Protein AF-A0A6I1EA93-F1 (afdb_monomer_lite)

pLDDT: mean 85.22, std 11.66, range [32.28, 96.56]

Secondary structure (DSSP, 8-state):
-HHHHHSTT--HHHHHHHHHHHHHHHHHHHHHHH-SS--SSTTTT-HHHHHHHHHHHHHHHHHHHHHHHHHHTT----SHHHHHHHHHHHHH-STT-HHHHHHHHHHTT-HHHHHHHHHHHHHHHHHHHHHHHHHHHHHHTTSS-TTSTT--HHHH-TTS--S-HHHHHHHHHHHHHHHHHHHHHHHHHHHHHHHHHHHHH-BTTB--HHHHHHHHHHHHHHHHHHHHHHHHHHHHHHHHHHHHTTS--

Sequence (249 aa):
MLPAFLLFGVSQSSIEFTRILATIVSIFVMYEYGFSSPSLIEFRFAAPYNRIRFLLLSVLVLAPTFLVGYTLAGANMVGFLPTIADKGIALLDFTYSPFMVVAETLSGENESLQAAFAQAIAFNTIIMFACITSFCVAIYLNLWRFGGSGFNMWQNMPTYKSYETKTLQERLMNSAFASLLIACLIPLLGPTVAEVIFVNFAESGQLAPIISIWCIAFWSFFQGVFFMRAAALAKIAINHSDKSDLVTA

Radius of g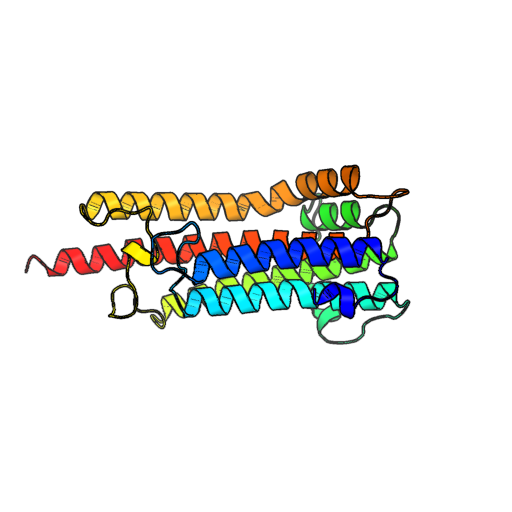yration: 20.41 Å; chains: 1; bounding box: 57×30×56 Å

Foldseek 3Di:
DVLVVLAPPFDPVNVVVVVVVVVVVVVVVCVLLVDQAADDAACSLVVVLVVLLVVLLVCLLVLLSVLQRCLNVVHHDDDDLLVQLVVLLVVQDDPPRLQLLLLPLQAFPPPSSSSSSSSSLSSSLVSLVVSLVVLLVCVVVPVPPDPDPRDDCCRRPVVADPPDLVVRLVVLLVLLVVLLVVLVCLSVCSNVVSNVCQVPAPDPRHHRSSVSSVSSSVSSSSSSSSSSSSSVSNSNSVVSVVVVVVVPD

Structure (mmCIF, N/CA/C/O backbone):
data_AF-A0A6I1EA93-F1
#
_entry.id   AF-A0A6I1EA93-F1
#
loop_
_atom_site.group_PDB
_atom_site.id
_atom_site.type_symbol
_atom_site.label_atom_id
_atom_site.label_alt_id
_atom_site.label_comp_id
_atom_site.label_asym_id
_atom_site.label_entity_id
_atom_site.label_seq_id
_atom_site.pdbx_PDB_ins_code
_atom_site.Cartn_x
_atom_site.Cartn_y
_atom_site.Cartn_z
_atom_site.occupancy
_atom_site.B_iso_or_equiv
_atom_site.auth_seq_id
_atom_site.auth_comp_id
_atom_site.auth_asym_id
_atom_site.auth_atom_id
_atom_site.pdbx_PDB_model_num
ATOM 1 N N . MET A 1 1 ? 15.299 -6.112 0.833 1.00 81.31 1 MET A N 1
ATOM 2 C CA . MET A 1 1 ? 16.291 -7.073 0.303 1.00 81.31 1 MET A CA 1
ATOM 3 C C . MET A 1 1 ? 15.799 -7.827 -0.904 1.00 81.31 1 MET A C 1
ATOM 5 O O . MET A 1 1 ? 16.494 -7.801 -1.902 1.00 81.31 1 MET A O 1
ATOM 9 N N . LEU A 1 2 ? 14.618 -8.439 -0.846 1.00 82.19 2 LEU A N 1
ATOM 10 C CA . LEU A 1 2 ? 14.134 -9.334 -1.896 1.00 82.19 2 LEU A CA 1
ATOM 11 C C . LEU A 1 2 ? 14.236 -8.771 -3.341 1.00 82.19 2 LEU A C 1
ATOM 13 O O . LEU A 1 2 ? 14.795 -9.479 -4.174 1.00 82.19 2 LEU A O 1
ATOM 17 N N . PRO A 1 3 ? 13.869 -7.503 -3.641 1.00 83.88 3 PRO A N 1
ATOM 18 C CA . PRO A 1 3 ? 14.047 -6.949 -4.990 1.00 83.88 3 PRO A CA 1
ATOM 19 C C . PRO A 1 3 ? 15.498 -6.946 -5.487 1.00 83.88 3 PRO A C 1
ATOM 21 O O . PRO A 1 3 ? 15.753 -7.243 -6.645 1.00 83.88 3 PRO A O 1
ATOM 24 N N . ALA A 1 4 ? 16.465 -6.683 -4.603 1.00 85.19 4 ALA A N 1
ATOM 25 C CA . ALA A 1 4 ? 17.882 -6.618 -4.965 1.00 85.19 4 ALA A CA 1
ATOM 26 C C . ALA A 1 4 ? 18.447 -7.963 -5.450 1.00 85.19 4 ALA A C 1
ATOM 28 O O . ALA A 1 4 ? 19.435 -7.972 -6.171 1.00 85.19 4 ALA A O 1
ATOM 29 N N . PHE A 1 5 ? 17.843 -9.086 -5.045 1.00 83.88 5 PHE A N 1
ATOM 30 C CA . PHE A 1 5 ? 18.264 -10.421 -5.477 1.00 83.88 5 PHE A CA 1
ATOM 31 C C . PHE A 1 5 ? 17.588 -10.881 -6.769 1.00 83.88 5 PHE A C 1
ATOM 33 O O . PHE A 1 5 ? 18.118 -11.758 -7.443 1.00 83.88 5 PHE A O 1
ATOM 40 N N . LEU A 1 6 ? 16.408 -10.340 -7.082 1.00 85.12 6 LEU A N 1
ATOM 41 C CA . LEU A 1 6 ? 15.612 -10.766 -8.234 1.00 85.12 6 LEU A CA 1
ATOM 42 C C . LEU A 1 6 ? 15.823 -9.891 -9.472 1.00 85.12 6 LEU A C 1
ATOM 44 O O . LEU A 1 6 ? 15.561 -10.343 -10.581 1.00 85.12 6 LEU A O 1
ATOM 48 N N . LEU A 1 7 ? 16.264 -8.645 -9.295 1.00 86.12 7 LEU A N 1
ATOM 49 C CA . LEU A 1 7 ? 16.517 -7.729 -10.401 1.00 86.12 7 LEU A CA 1
ATOM 50 C C . LEU A 1 7 ? 17.895 -7.980 -11.022 1.00 86.12 7 LEU A C 1
ATOM 52 O O . LEU A 1 7 ? 18.894 -8.134 -10.318 1.00 86.12 7 LEU A O 1
ATOM 56 N N . PHE A 1 8 ? 17.951 -7.957 -12.351 1.00 76.75 8 PHE A N 1
ATOM 57 C CA . PHE A 1 8 ? 19.200 -8.003 -13.106 1.00 76.75 8 PHE A CA 1
ATOM 58 C C . PHE A 1 8 ? 19.835 -6.611 -13.198 1.00 76.75 8 PHE A C 1
ATOM 60 O O . PHE A 1 8 ? 19.136 -5.601 -13.225 1.00 76.75 8 PHE A O 1
ATOM 67 N N . GLY A 1 9 ? 21.169 -6.555 -13.256 1.00 74.81 9 GLY A N 1
ATOM 68 C CA . GLY A 1 9 ? 21.897 -5.307 -13.523 1.00 74.81 9 GLY A CA 1
ATOM 69 C C . GLY A 1 9 ? 21.872 -4.271 -12.392 1.00 74.81 9 GLY A C 1
ATOM 70 O O . GLY A 1 9 ? 22.140 -3.099 -12.639 1.00 74.81 9 GLY A O 1
ATOM 71 N N . VAL A 1 10 ? 21.560 -4.667 -11.153 1.00 82.25 10 VAL A N 1
ATOM 72 C CA . VAL A 1 10 ? 21.574 -3.747 -10.004 1.00 82.25 10 VAL A CA 1
ATOM 73 C C . VAL A 1 10 ? 23.015 -3.398 -9.623 1.00 82.25 10 VAL A C 1
ATOM 75 O O . VAL A 1 10 ? 23.834 -4.287 -9.386 1.00 82.25 10 VAL A O 1
ATOM 78 N N . SER A 1 11 ? 23.323 -2.101 -9.524 1.00 84.19 11 SER A N 1
ATOM 79 C CA . SER A 1 11 ? 24.648 -1.629 -9.110 1.00 84.19 11 SER A CA 1
ATOM 80 C C . SER A 1 11 ? 24.976 -2.029 -7.667 1.00 84.19 11 SER A C 1
ATOM 82 O O . SER A 1 11 ? 24.093 -2.109 -6.806 1.00 84.19 11 SER A O 1
ATOM 84 N N . GLN A 1 12 ? 26.264 -2.232 -7.373 1.00 84.88 12 GLN A N 1
ATOM 85 C CA . GLN A 1 12 ? 26.715 -2.590 -6.025 1.00 84.88 12 GLN A CA 1
ATOM 86 C C . GLN A 1 12 ? 26.289 -1.541 -4.983 1.00 84.88 12 GLN A C 1
ATOM 88 O O . GLN A 1 12 ? 25.755 -1.906 -3.934 1.00 84.88 12 GLN A O 1
ATOM 93 N N . SER A 1 13 ? 26.413 -0.252 -5.309 1.00 83.06 13 SER A N 1
ATOM 94 C CA . SER A 1 13 ? 25.983 0.856 -4.449 1.00 83.06 13 SER A CA 1
ATOM 95 C C . SER A 1 13 ? 24.496 0.767 -4.080 1.00 83.06 13 SER A C 1
ATOM 97 O O . SER A 1 13 ? 24.124 0.977 -2.926 1.00 83.06 13 SER A O 1
ATOM 99 N N . SER A 1 14 ? 23.633 0.370 -5.024 1.00 81.69 14 SER A N 1
ATOM 100 C CA . SER A 1 14 ? 22.195 0.204 -4.770 1.00 81.69 14 SER A CA 1
ATOM 101 C C . SER A 1 14 ? 21.896 -0.967 -3.829 1.00 81.69 14 SER A C 1
ATOM 103 O O . SER A 1 14 ? 20.997 -0.887 -2.983 1.00 81.69 14 SER A O 1
ATOM 105 N N . ILE A 1 15 ? 22.654 -2.063 -3.949 1.00 84.56 15 ILE A N 1
ATOM 106 C CA . ILE A 1 15 ? 22.538 -3.226 -3.057 1.00 84.56 15 ILE A CA 1
ATOM 107 C C . ILE A 1 15 ? 22.948 -2.839 -1.633 1.00 84.56 15 ILE A C 1
ATOM 109 O O . ILE A 1 15 ? 22.234 -3.163 -0.681 1.00 84.56 15 ILE A O 1
ATOM 113 N N . GLU A 1 16 ? 24.074 -2.140 -1.484 1.00 86.62 16 GLU A N 1
ATOM 114 C CA . GLU A 1 16 ? 24.590 -1.678 -0.192 1.00 86.62 16 GLU A CA 1
ATOM 115 C C . GLU A 1 16 ? 23.620 -0.706 0.485 1.00 86.62 16 GLU A C 1
ATOM 117 O O . GLU A 1 16 ? 23.241 -0.928 1.639 1.00 86.62 16 GLU A O 1
ATOM 122 N N . PHE A 1 17 ? 23.119 0.289 -0.253 1.00 82.38 17 PHE A N 1
ATOM 123 C CA . PHE A 1 17 ? 22.102 1.219 0.236 1.00 82.38 17 PHE A CA 1
ATOM 124 C C . PHE A 1 17 ? 20.852 0.486 0.732 1.00 82.38 17 PHE A C 1
ATOM 126 O O . PHE A 1 17 ? 20.412 0.668 1.872 1.00 82.38 17 PHE A O 1
ATOM 133 N N . THR A 1 18 ? 20.310 -0.416 -0.092 1.00 84.25 18 THR A N 1
ATOM 134 C CA . THR A 1 18 ? 19.114 -1.177 0.284 1.00 84.25 18 THR A CA 1
ATOM 135 C C . THR A 1 18 ? 19.389 -2.023 1.531 1.00 84.25 18 THR A C 1
ATOM 137 O O . THR A 1 18 ? 18.488 -2.216 2.348 1.00 84.25 18 THR A O 1
ATOM 140 N N . ARG A 1 19 ? 20.612 -2.554 1.699 1.00 86.00 19 ARG A N 1
ATOM 141 C CA . ARG A 1 19 ? 20.982 -3.425 2.828 1.00 86.00 19 ARG A CA 1
ATOM 142 C C . ARG A 1 19 ? 20.997 -2.641 4.127 1.00 86.00 19 ARG A C 1
ATOM 144 O O . ARG A 1 19 ? 20.432 -3.110 5.110 1.00 86.00 19 ARG A O 1
ATOM 151 N N . ILE A 1 20 ? 21.581 -1.447 4.113 1.00 89.38 20 ILE A N 1
ATOM 152 C CA . ILE A 1 20 ? 21.573 -0.534 5.259 1.00 89.38 20 ILE A CA 1
ATOM 153 C C . ILE A 1 20 ? 20.129 -0.200 5.643 1.00 89.38 20 ILE A C 1
ATOM 155 O O . ILE A 1 20 ? 19.746 -0.378 6.800 1.00 89.38 20 ILE A O 1
ATOM 159 N N . LEU A 1 21 ? 19.300 0.186 4.668 1.00 85.19 21 LEU A N 1
ATOM 160 C CA . LEU A 1 21 ? 17.896 0.517 4.908 1.00 85.19 21 LEU A CA 1
ATOM 161 C C . LEU A 1 21 ? 17.109 -0.677 5.471 1.00 85.19 21 LEU A C 1
ATOM 163 O O . LEU A 1 21 ? 16.358 -0.529 6.433 1.00 85.19 21 LEU A O 1
ATOM 167 N N . ALA A 1 22 ? 17.326 -1.879 4.935 1.00 87.62 22 ALA A N 1
ATOM 168 C CA . ALA A 1 22 ? 16.704 -3.098 5.443 1.00 87.62 22 ALA A CA 1
ATOM 169 C C . ALA A 1 22 ? 17.132 -3.419 6.883 1.00 87.62 22 ALA A C 1
ATOM 171 O O . ALA A 1 22 ? 16.289 -3.822 7.682 1.00 87.62 22 ALA A O 1
ATOM 172 N N . THR A 1 23 ? 18.403 -3.207 7.236 1.00 90.19 23 THR A N 1
ATOM 173 C CA . THR A 1 23 ? 18.897 -3.382 8.609 1.00 90.19 23 THR A CA 1
ATOM 174 C C . THR A 1 23 ? 18.246 -2.384 9.562 1.00 90.19 23 THR A C 1
ATOM 176 O O . THR A 1 23 ? 17.766 -2.788 10.618 1.00 90.19 23 THR A O 1
ATOM 179 N N . ILE A 1 24 ? 18.152 -1.105 9.180 1.00 90.81 24 ILE A N 1
ATOM 180 C CA . ILE A 1 24 ? 17.488 -0.069 9.988 1.00 90.81 24 ILE A CA 1
ATOM 181 C C . ILE A 1 24 ? 16.018 -0.436 10.228 1.00 90.81 24 ILE A C 1
ATOM 183 O O . ILE A 1 24 ? 15.565 -0.457 11.372 1.00 90.81 24 ILE A O 1
ATOM 187 N N . VAL A 1 25 ? 15.286 -0.793 9.168 1.00 87.69 25 VAL A N 1
ATOM 188 C CA . VAL A 1 25 ? 13.879 -1.213 9.272 1.00 87.69 25 VAL A CA 1
ATOM 189 C C . VAL A 1 25 ? 13.745 -2.481 10.119 1.00 87.69 25 VAL A C 1
ATOM 191 O O . VAL A 1 25 ? 12.831 -2.576 10.933 1.00 87.69 25 VAL A O 1
ATOM 194 N N . SER A 1 26 ? 14.663 -3.441 9.990 1.00 88.25 26 SER A N 1
ATOM 195 C CA . SER A 1 26 ? 14.660 -4.664 10.799 1.00 88.25 26 SER A CA 1
ATOM 196 C C . SER A 1 26 ? 14.876 -4.377 12.284 1.00 88.25 26 SER A C 1
ATOM 198 O O . SER A 1 26 ? 14.182 -4.958 13.115 1.00 88.25 26 SER A O 1
ATOM 200 N N . ILE A 1 27 ? 15.811 -3.486 12.632 1.00 90.69 27 ILE A N 1
ATOM 201 C CA . ILE A 1 27 ? 16.046 -3.069 14.021 1.00 90.69 27 ILE A CA 1
ATOM 202 C C . ILE A 1 27 ? 14.807 -2.360 14.567 1.00 90.69 27 ILE A C 1
ATOM 204 O O . ILE A 1 27 ? 14.373 -2.665 15.675 1.00 90.69 27 ILE A O 1
ATOM 208 N N . PHE A 1 28 ? 14.200 -1.471 13.777 1.00 87.12 28 PHE A N 1
ATOM 209 C CA . PHE A 1 28 ? 12.961 -0.794 14.153 1.00 87.12 28 PHE A CA 1
ATOM 210 C C . PHE A 1 28 ? 11.829 -1.794 14.426 1.00 87.12 28 PHE A C 1
ATOM 212 O O . PHE A 1 28 ? 11.194 -1.725 15.474 1.00 87.12 28 PHE A O 1
ATOM 219 N N . VAL A 1 29 ? 11.618 -2.775 13.542 1.00 85.94 29 VAL A N 1
ATOM 220 C CA . VAL A 1 29 ? 10.619 -3.839 13.744 1.00 85.94 29 VAL A CA 1
ATOM 221 C C . VAL A 1 29 ? 10.949 -4.680 14.978 1.00 85.94 29 VAL A C 1
ATOM 223 O O . VAL A 1 29 ? 10.055 -4.986 15.761 1.00 85.94 29 VAL A O 1
ATOM 226 N N . MET A 1 30 ? 12.216 -5.038 15.195 1.00 86.69 30 MET A N 1
ATOM 227 C CA . MET A 1 30 ? 12.622 -5.816 16.367 1.00 86.69 30 MET A CA 1
ATOM 228 C C . MET A 1 30 ? 12.381 -5.051 17.669 1.00 86.69 30 MET A C 1
ATOM 230 O O . MET A 1 30 ? 11.867 -5.629 18.621 1.00 86.69 30 MET A O 1
ATOM 234 N N . TYR A 1 31 ? 12.706 -3.760 17.709 1.00 87.12 31 TYR A N 1
ATOM 235 C CA . TYR A 1 31 ? 12.416 -2.900 18.853 1.00 87.12 31 TYR A CA 1
ATOM 236 C C . TYR A 1 31 ? 10.908 -2.812 19.100 1.00 87.12 31 TYR A C 1
ATOM 238 O O . TYR A 1 31 ? 10.430 -3.066 20.206 1.00 87.12 31 TYR A O 1
ATOM 246 N N . GLU A 1 32 ? 10.156 -2.532 18.040 1.00 82.50 32 GLU A N 1
ATOM 247 C CA . GLU A 1 32 ? 8.719 -2.335 18.111 1.00 82.50 32 GLU A CA 1
ATOM 248 C C . GLU A 1 32 ? 7.985 -3.599 18.553 1.00 82.50 32 GLU A C 1
ATOM 250 O O . GLU A 1 32 ? 7.042 -3.503 19.323 1.00 82.50 32 GLU A O 1
ATOM 255 N N . TYR A 1 33 ? 8.415 -4.786 18.113 1.00 82.50 33 TYR A N 1
ATOM 256 C CA . TYR A 1 33 ? 7.784 -6.058 18.474 1.00 82.50 33 TYR A CA 1
ATOM 257 C C . TYR A 1 33 ? 8.435 -6.761 19.673 1.00 82.50 33 TYR A C 1
ATOM 259 O O . TYR A 1 33 ? 7.822 -7.680 20.221 1.00 82.50 33 TYR A O 1
ATOM 267 N N . GLY A 1 34 ? 9.607 -6.310 20.126 1.00 81.81 34 GLY A N 1
ATOM 268 C CA . GLY A 1 34 ? 10.398 -6.947 21.182 1.00 81.81 34 GLY A CA 1
ATOM 269 C C . GLY A 1 34 ? 9.940 -6.659 22.615 1.00 81.81 34 GLY A C 1
ATOM 270 O O . GLY A 1 34 ? 10.128 -7.502 23.487 1.00 81.81 34 GLY A O 1
ATOM 271 N N . PHE A 1 35 ? 9.295 -5.517 22.879 1.00 79.69 35 PHE A N 1
ATOM 272 C CA . PHE A 1 35 ? 8.923 -5.097 24.245 1.00 79.69 35 PHE A CA 1
ATOM 273 C C . PHE A 1 35 ? 7.420 -4.965 24.427 1.00 79.69 35 PHE A C 1
ATOM 275 O O . PHE A 1 35 ? 6.765 -4.447 23.546 1.00 79.69 35 PHE A O 1
ATOM 282 N N . SER A 1 36 ? 6.832 -5.351 25.560 1.00 72.62 36 SER A N 1
ATOM 283 C CA . SER A 1 36 ? 5.364 -5.265 25.756 1.00 72.62 36 SER A CA 1
ATOM 284 C C . SER A 1 36 ? 4.830 -3.853 26.061 1.00 72.62 36 SER A C 1
ATOM 286 O O . SER A 1 36 ? 3.629 -3.685 26.272 1.00 72.62 36 SER A O 1
ATOM 288 N N . SER A 1 37 ? 5.704 -2.846 26.127 1.00 74.62 37 SER A N 1
ATOM 289 C CA . SER A 1 37 ? 5.332 -1.460 26.413 1.00 74.62 37 SER A CA 1
ATOM 290 C C . SER A 1 37 ? 4.596 -0.800 25.237 1.00 74.62 37 SER A C 1
ATOM 292 O O . SER A 1 37 ? 4.884 -1.132 24.086 1.00 74.62 37 SER A O 1
ATOM 294 N N . PRO A 1 38 ? 3.701 0.170 25.515 1.00 62.84 38 PRO A N 1
ATOM 295 C CA . PRO A 1 38 ? 3.168 1.103 24.525 1.00 62.84 38 PRO A CA 1
ATOM 296 C C . PRO A 1 38 ? 4.244 1.645 23.582 1.00 62.84 38 PRO A C 1
ATOM 298 O O . PRO A 1 38 ? 5.291 2.102 24.040 1.00 62.84 38 PRO A O 1
ATOM 301 N N . SER A 1 39 ? 3.974 1.609 22.282 1.00 70.06 39 SER A N 1
ATOM 302 C CA . SER A 1 39 ? 4.924 1.984 21.234 1.00 70.06 39 SER A CA 1
ATOM 303 C C . SER A 1 39 ? 4.223 2.726 20.084 1.00 70.06 39 SER A C 1
ATOM 305 O O . SER A 1 39 ? 3.056 3.104 20.212 1.00 70.06 39 SER A O 1
ATOM 307 N N . LEU A 1 40 ? 4.938 3.016 18.989 1.00 72.31 40 LEU A N 1
ATOM 308 C CA . LEU A 1 40 ? 4.448 3.893 17.914 1.00 72.31 40 LEU A CA 1
ATOM 309 C C . LEU A 1 40 ? 3.422 3.212 16.994 1.00 72.31 40 LEU A C 1
ATOM 311 O O . LEU A 1 40 ? 2.575 3.890 16.410 1.00 72.31 40 LEU A O 1
ATOM 315 N N . ILE A 1 41 ? 3.489 1.888 16.837 1.00 78.06 41 ILE A N 1
ATOM 316 C CA . ILE A 1 41 ? 2.624 1.136 15.929 1.00 78.06 41 ILE A CA 1
ATOM 317 C C . ILE A 1 41 ? 1.346 0.714 16.644 1.00 78.06 41 ILE A C 1
ATOM 319 O O . ILE A 1 41 ? 1.294 -0.239 17.423 1.00 78.06 41 ILE A O 1
ATOM 323 N N . GLU A 1 42 ? 0.258 1.377 16.276 1.00 82.00 42 GLU A N 1
ATOM 324 C CA . GLU A 1 42 ? -1.077 0.933 16.649 1.00 82.00 42 GLU A CA 1
ATOM 325 C C . GLU A 1 42 ? -1.425 -0.422 16.013 1.00 82.00 42 GLU A C 1
ATOM 327 O O . GLU A 1 42 ? -1.020 -0.743 14.886 1.00 82.00 42 GLU A O 1
ATOM 332 N N . PHE A 1 43 ? -2.236 -1.194 16.741 1.00 83.94 43 PHE A N 1
ATOM 333 C CA . PHE A 1 43 ? -2.691 -2.544 16.393 1.00 83.94 43 PHE A CA 1
ATOM 334 C C . PHE A 1 43 ? -1.573 -3.585 16.270 1.00 83.94 43 PHE A C 1
ATOM 336 O O . PHE A 1 43 ? -1.736 -4.619 15.623 1.00 83.94 43 PHE A O 1
ATOM 343 N N . ARG A 1 44 ? -0.442 -3.353 16.935 1.00 80.00 44 ARG A N 1
ATOM 344 C CA . ARG A 1 44 ? 0.699 -4.270 16.960 1.00 80.00 44 ARG A CA 1
ATOM 345 C C . ARG A 1 44 ? 0.365 -5.696 17.409 1.00 80.00 44 ARG A C 1
ATOM 347 O O . ARG A 1 44 ? 1.002 -6.633 16.945 1.00 80.00 44 ARG A O 1
ATOM 354 N N . PHE A 1 45 ? -0.598 -5.896 18.299 1.00 78.88 45 PHE A N 1
ATOM 355 C CA . PHE A 1 45 ? -0.999 -7.224 18.777 1.00 78.88 45 PHE A CA 1
ATOM 356 C C . PHE A 1 45 ? -2.343 -7.673 18.186 1.00 78.88 45 PHE A C 1
ATOM 358 O O . PHE A 1 45 ? -2.992 -8.582 18.700 1.00 78.88 45 PHE A O 1
ATOM 365 N N . ALA A 1 46 ? -2.761 -7.067 17.073 1.00 82.75 46 ALA A N 1
ATOM 366 C CA . ALA A 1 46 ? -3.933 -7.475 16.317 1.00 82.75 46 ALA A CA 1
ATOM 367 C C . ALA A 1 46 ? -3.543 -8.480 15.223 1.00 82.75 46 ALA A C 1
ATOM 369 O O . ALA A 1 46 ? -3.181 -8.106 14.105 1.00 82.75 46 ALA A O 1
ATOM 370 N N . ALA A 1 47 ? -3.635 -9.777 15.530 1.00 79.94 47 ALA A N 1
ATOM 371 C CA . ALA A 1 47 ? -3.176 -10.832 14.623 1.00 79.94 47 ALA A CA 1
ATOM 372 C C . ALA A 1 47 ? -3.771 -10.758 13.194 1.00 79.94 47 ALA A C 1
ATOM 374 O O . ALA A 1 47 ? -2.986 -10.833 12.247 1.00 79.94 47 ALA A O 1
ATOM 375 N N . PRO A 1 48 ? -5.092 -10.570 12.976 1.00 82.81 48 PRO A N 1
ATOM 376 C CA . PRO A 1 48 ? -5.646 -10.459 11.621 1.00 82.81 48 PRO A CA 1
ATOM 377 C C . PRO A 1 48 ? -5.106 -9.245 10.855 1.00 82.81 48 PRO A C 1
ATOM 379 O O . PRO A 1 48 ? -4.751 -9.351 9.683 1.00 82.81 48 PRO A O 1
ATOM 382 N N . TYR A 1 49 ? -4.988 -8.110 11.543 1.00 84.81 49 TYR A N 1
ATOM 383 C CA . TYR A 1 49 ? -4.523 -6.854 10.966 1.00 84.81 49 TYR A CA 1
ATOM 384 C C . TYR A 1 49 ? -3.065 -6.943 10.505 1.00 84.81 49 TYR A C 1
ATOM 386 O O . TYR A 1 49 ? -2.737 -6.578 9.377 1.00 84.81 49 TYR A O 1
ATOM 394 N N . ASN A 1 50 ? -2.195 -7.516 11.338 1.00 87.75 50 ASN A N 1
ATOM 395 C CA . ASN A 1 50 ? -0.783 -7.672 11.001 1.00 87.75 50 ASN A CA 1
ATOM 396 C C . ASN A 1 50 ? -0.539 -8.708 9.908 1.00 87.75 50 ASN A C 1
ATOM 398 O O . ASN A 1 50 ? 0.325 -8.493 9.063 1.00 87.75 50 ASN A O 1
ATOM 402 N N . ARG A 1 51 ? -1.308 -9.807 9.885 1.00 89.25 51 ARG A N 1
ATOM 403 C CA . ARG A 1 51 ? -1.219 -10.808 8.809 1.00 89.25 51 ARG A CA 1
ATOM 404 C C . ARG A 1 51 ? -1.518 -10.174 7.454 1.00 89.25 51 ARG A C 1
ATOM 406 O O . ARG A 1 51 ? -0.754 -10.373 6.515 1.00 89.25 51 ARG A O 1
ATOM 413 N N . ILE A 1 52 ? -2.581 -9.373 7.368 1.00 90.25 52 ILE A N 1
ATOM 414 C CA . ILE A 1 52 ? -2.956 -8.693 6.123 1.00 90.25 52 ILE A CA 1
ATOM 415 C C . ILE A 1 52 ? -1.931 -7.624 5.753 1.00 90.25 52 ILE A C 1
ATOM 417 O O . ILE A 1 52 ? -1.515 -7.586 4.603 1.00 90.25 52 ILE A O 1
ATOM 421 N N . ARG A 1 53 ? -1.451 -6.810 6.704 1.00 91.00 53 ARG A N 1
ATOM 422 C CA . ARG A 1 53 ? -0.372 -5.837 6.446 1.00 91.00 53 ARG A CA 1
ATOM 423 C C . ARG A 1 53 ? 0.891 -6.504 5.898 1.00 91.00 53 ARG A C 1
ATOM 425 O O . ARG A 1 53 ? 1.466 -6.010 4.933 1.00 91.00 53 ARG A O 1
ATOM 432 N N . PHE A 1 54 ? 1.308 -7.620 6.493 1.00 89.88 54 PHE A N 1
ATOM 433 C CA . PHE A 1 54 ? 2.488 -8.359 6.052 1.00 89.88 54 PHE A CA 1
ATOM 434 C C . PHE A 1 54 ? 2.305 -8.936 4.644 1.00 89.88 54 PHE A C 1
ATOM 436 O O . PHE A 1 54 ? 3.176 -8.760 3.791 1.00 89.88 54 PHE A O 1
ATOM 443 N N . LEU A 1 55 ? 1.165 -9.585 4.383 1.00 92.50 55 LEU A N 1
ATOM 444 C CA . LEU A 1 55 ? 0.840 -10.120 3.059 1.00 92.50 55 LEU A CA 1
ATOM 445 C C . LEU A 1 55 ? 0.766 -9.009 2.010 1.00 92.50 55 LEU A C 1
ATOM 447 O O . LEU A 1 55 ? 1.368 -9.143 0.949 1.00 92.50 55 LEU A O 1
ATOM 451 N N . LEU A 1 56 ? 0.099 -7.900 2.335 1.00 94.44 56 LEU A N 1
ATOM 452 C CA . LEU A 1 56 ? -0.007 -6.730 1.473 1.00 94.44 56 LEU A CA 1
ATOM 453 C C . LEU A 1 56 ? 1.384 -6.209 1.102 1.00 94.44 56 LEU A C 1
ATOM 455 O O . LEU A 1 56 ? 1.708 -6.174 -0.077 1.00 94.44 56 LEU A O 1
ATOM 459 N N . LEU A 1 57 ? 2.234 -5.878 2.080 1.00 93.56 57 LEU A N 1
ATOM 460 C CA . LEU A 1 57 ? 3.585 -5.376 1.804 1.00 93.56 57 LEU A CA 1
ATOM 461 C C . LEU A 1 57 ? 4.408 -6.367 0.970 1.00 93.56 57 LEU A C 1
ATOM 463 O O . LEU A 1 57 ? 5.108 -5.963 0.046 1.00 93.56 57 LEU A 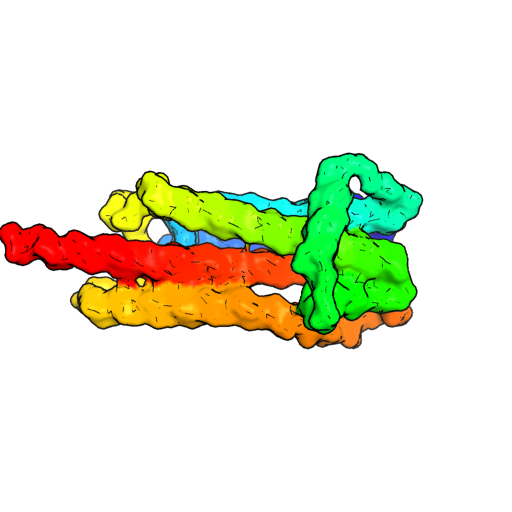O 1
ATOM 467 N N . SER A 1 58 ? 4.301 -7.663 1.266 1.00 92.50 58 SER A N 1
ATOM 468 C CA . SER A 1 58 ? 5.021 -8.704 0.528 1.00 92.50 58 SER A CA 1
ATOM 469 C C . SER A 1 58 ? 4.618 -8.728 -0.948 1.00 92.50 58 SER A C 1
ATOM 471 O O . SER A 1 58 ? 5.487 -8.725 -1.818 1.00 92.50 58 SER A O 1
ATOM 473 N N . VAL A 1 59 ? 3.315 -8.697 -1.245 1.00 93.69 59 VAL A N 1
ATOM 474 C CA . VAL A 1 59 ? 2.821 -8.681 -2.631 1.00 93.69 59 VAL A CA 1
ATOM 475 C C . VAL A 1 59 ? 3.160 -7.361 -3.321 1.00 93.69 59 VAL A C 1
ATOM 477 O O . VAL A 1 59 ? 3.638 -7.388 -4.452 1.00 93.69 59 VAL A O 1
ATOM 480 N N . LEU A 1 60 ? 2.998 -6.226 -2.632 1.00 95.19 60 LEU A N 1
ATOM 481 C CA . LEU A 1 60 ? 3.298 -4.896 -3.172 1.00 95.19 60 LEU A CA 1
ATOM 482 C C . LEU A 1 60 ? 4.778 -4.694 -3.510 1.00 95.19 60 LEU A C 1
ATOM 484 O O . LEU A 1 60 ? 5.089 -3.813 -4.300 1.00 95.19 60 LEU A O 1
ATOM 488 N N . VAL A 1 61 ? 5.683 -5.480 -2.921 1.00 94.19 61 VAL A N 1
ATOM 489 C CA . VAL A 1 61 ? 7.112 -5.489 -3.267 1.00 94.19 61 VAL A CA 1
ATOM 490 C C . VAL A 1 61 ? 7.404 -6.503 -4.377 1.00 94.19 61 VAL A C 1
ATOM 492 O O . VAL A 1 61 ? 8.157 -6.206 -5.304 1.00 94.19 61 VAL A O 1
ATOM 495 N N . LEU A 1 62 ? 6.817 -7.701 -4.311 1.00 92.81 62 LEU A N 1
ATOM 496 C CA . LEU A 1 62 ? 7.072 -8.770 -5.281 1.00 92.81 62 LEU A CA 1
ATOM 497 C C . LEU A 1 62 ? 6.528 -8.444 -6.673 1.00 92.81 62 LEU A C 1
ATOM 499 O O . LEU A 1 62 ? 7.234 -8.635 -7.658 1.00 92.81 62 LEU A O 1
ATOM 503 N N . ALA A 1 63 ? 5.300 -7.936 -6.762 1.00 91.38 63 ALA A N 1
ATOM 504 C CA . ALA A 1 63 ? 4.658 -7.633 -8.036 1.00 91.38 63 ALA A CA 1
ATOM 505 C C . ALA A 1 63 ? 5.458 -6.641 -8.908 1.00 91.38 63 ALA A C 1
ATOM 507 O O . ALA A 1 63 ? 5.796 -7.012 -10.035 1.00 91.38 63 ALA A O 1
ATOM 508 N N . PRO A 1 64 ? 5.848 -5.444 -8.419 1.00 92.31 64 PRO A N 1
ATOM 509 C CA . PRO A 1 64 ? 6.699 -4.530 -9.182 1.00 92.31 64 PRO A CA 1
ATOM 510 C C . PRO A 1 64 ? 8.077 -5.126 -9.477 1.00 92.31 64 PRO A C 1
ATOM 512 O O . PRO A 1 64 ? 8.611 -4.894 -10.555 1.00 92.31 64 PRO A O 1
ATOM 515 N N . THR A 1 65 ? 8.640 -5.933 -8.570 1.00 92.75 65 THR A N 1
ATOM 516 C CA . THR A 1 65 ? 9.931 -6.599 -8.810 1.00 92.75 65 THR A CA 1
ATOM 517 C C . THR A 1 65 ? 9.878 -7.506 -10.038 1.00 92.75 65 THR A C 1
ATOM 519 O O . THR A 1 65 ? 10.796 -7.471 -10.851 1.00 92.75 65 THR A O 1
ATOM 522 N N . PHE A 1 66 ? 8.810 -8.291 -10.203 1.00 91.12 66 PHE A N 1
ATOM 523 C CA . PHE A 1 66 ? 8.652 -9.133 -11.386 1.00 91.12 66 PHE A CA 1
ATOM 524 C C . PHE A 1 66 ? 8.328 -8.308 -12.632 1.00 91.12 66 PHE A C 1
ATOM 526 O O . PHE A 1 66 ? 9.035 -8.435 -13.627 1.00 91.12 66 PHE A O 1
ATOM 533 N N . LEU A 1 67 ? 7.313 -7.439 -12.579 1.00 90.50 67 LEU A N 1
ATOM 534 C CA . LEU A 1 67 ? 6.865 -6.669 -13.748 1.00 90.50 67 LEU A CA 1
ATOM 535 C C . LEU A 1 67 ? 7.987 -5.796 -14.330 1.00 90.50 67 LEU A C 1
ATOM 537 O O . LEU A 1 67 ? 8.220 -5.819 -15.533 1.00 90.50 67 LEU A O 1
ATOM 541 N N . VAL A 1 68 ? 8.738 -5.097 -13.478 1.00 91.38 68 VAL A N 1
ATOM 542 C CA . VAL A 1 68 ? 9.874 -4.266 -13.905 1.00 91.38 68 VAL A CA 1
ATOM 543 C C . VAL A 1 68 ? 11.098 -5.126 -14.230 1.00 91.38 68 VAL A C 1
ATOM 545 O O . VAL A 1 68 ? 11.817 -4.848 -15.188 1.00 91.38 68 VAL A O 1
ATOM 548 N N . GLY A 1 69 ? 11.340 -6.189 -13.458 1.00 89.88 69 GLY A N 1
ATOM 549 C CA . GLY A 1 69 ? 12.496 -7.068 -13.637 1.00 89.88 69 GLY A CA 1
ATOM 550 C C . GLY A 1 69 ? 12.531 -7.772 -14.993 1.00 89.88 69 GLY A C 1
ATOM 551 O O . GLY A 1 69 ? 13.605 -7.887 -15.580 1.00 89.88 69 GLY A O 1
ATOM 552 N N . TYR A 1 70 ? 11.377 -8.192 -15.522 1.00 88.00 70 TYR A N 1
ATOM 553 C CA . TYR A 1 70 ? 11.289 -8.777 -16.865 1.00 88.00 70 TYR A CA 1
ATOM 554 C C . TYR A 1 70 ? 11.671 -7.767 -17.952 1.00 88.00 70 TYR A C 1
ATOM 556 O O . TYR A 1 70 ? 12.514 -8.077 -18.796 1.00 88.00 70 TYR A O 1
ATOM 564 N N . THR A 1 71 ? 11.136 -6.546 -17.877 1.00 88.69 71 THR A N 1
ATOM 565 C CA . THR A 1 71 ? 11.459 -5.466 -18.819 1.00 88.69 71 THR A CA 1
ATOM 566 C C . THR A 1 71 ? 12.950 -5.131 -18.804 1.00 88.69 71 THR A C 1
ATOM 568 O O . THR A 1 71 ? 13.562 -4.996 -19.861 1.00 88.69 71 THR A O 1
ATOM 571 N N . LEU A 1 72 ? 13.569 -5.076 -17.620 1.00 88.12 72 LEU A N 1
ATOM 572 C CA . LEU A 1 72 ? 15.014 -4.849 -17.479 1.00 88.12 72 LEU A CA 1
ATOM 573 C C . LEU A 1 72 ? 15.866 -5.983 -18.064 1.00 88.12 72 LEU A C 1
ATOM 575 O O . LEU A 1 72 ? 16.972 -5.736 -18.536 1.00 88.12 72 LEU A O 1
ATOM 579 N N . ALA A 1 73 ? 15.362 -7.217 -18.057 1.00 87.25 73 ALA A N 1
ATOM 580 C CA . ALA A 1 73 ? 16.022 -8.358 -18.687 1.00 87.25 73 ALA A CA 1
ATOM 581 C C . ALA A 1 73 ? 15.846 -8.392 -20.220 1.00 87.25 73 ALA A C 1
ATOM 583 O O . ALA A 1 73 ? 16.318 -9.329 -20.863 1.00 87.25 73 ALA A O 1
ATOM 584 N N . GLY A 1 74 ? 15.148 -7.412 -20.811 1.00 83.56 74 GLY A N 1
ATOM 585 C CA . GLY A 1 74 ? 14.816 -7.394 -22.238 1.00 83.56 74 GLY A CA 1
ATOM 586 C C . GLY A 1 74 ? 13.788 -8.458 -22.637 1.00 83.56 74 GL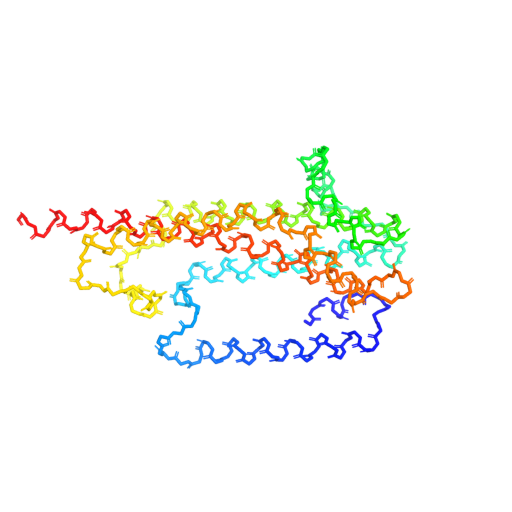Y A C 1
ATOM 587 O O . GLY A 1 74 ? 13.699 -8.819 -23.809 1.00 83.56 74 GLY A O 1
ATOM 588 N N . ALA A 1 75 ? 13.033 -8.987 -21.671 1.00 84.00 75 ALA A N 1
ATOM 589 C CA . ALA A 1 75 ? 12.022 -10.011 -21.883 1.00 84.00 75 ALA A CA 1
ATOM 590 C C . ALA A 1 75 ? 10.617 -9.450 -21.633 1.00 84.00 75 ALA A C 1
ATOM 592 O O . ALA A 1 75 ? 10.408 -8.605 -20.768 1.00 84.00 75 ALA A O 1
ATOM 593 N N . ASN A 1 76 ? 9.625 -9.978 -22.349 1.00 78.62 76 ASN A N 1
ATOM 594 C CA . ASN A 1 76 ? 8.226 -9.638 -22.108 1.00 78.62 76 ASN A CA 1
ATOM 595 C C . ASN A 1 76 ? 7.608 -10.659 -21.159 1.00 78.62 76 ASN A C 1
ATOM 597 O O . ASN A 1 76 ? 7.616 -11.863 -21.434 1.00 78.62 76 ASN A O 1
ATOM 601 N N . MET A 1 77 ? 7.049 -10.183 -20.048 1.00 77.56 77 MET A N 1
ATOM 602 C CA . MET A 1 77 ? 6.280 -11.044 -19.161 1.00 77.56 77 MET A CA 1
ATOM 603 C C . MET A 1 77 ? 4.966 -11.420 -19.852 1.00 77.56 77 MET A C 1
ATOM 605 O O . MET A 1 77 ? 4.199 -10.553 -20.261 1.00 77.56 77 MET A O 1
ATOM 609 N N . VAL A 1 78 ? 4.687 -12.718 -19.962 1.00 80.81 78 VAL A N 1
ATOM 610 C CA . VAL A 1 78 ? 3.415 -13.235 -20.480 1.00 80.81 78 VAL A CA 1
ATOM 611 C C . VAL A 1 78 ? 2.737 -14.022 -19.369 1.00 80.81 78 VAL A C 1
ATOM 613 O O . VAL A 1 78 ? 3.358 -14.874 -18.735 1.00 80.81 78 VAL A O 1
ATOM 616 N N . GLY A 1 79 ? 1.462 -13.735 -19.112 1.00 85.38 79 GLY A N 1
ATOM 617 C CA . GLY A 1 79 ? 0.674 -14.460 -18.122 1.00 85.38 79 GLY A CA 1
ATOM 618 C C . GLY A 1 79 ? -0.313 -13.576 -17.373 1.00 85.38 79 GLY A C 1
ATOM 619 O O . GLY A 1 79 ? -0.643 -12.471 -17.787 1.00 85.38 79 GLY A O 1
ATOM 620 N N . PHE A 1 80 ? -0.782 -14.085 -16.238 1.00 84.62 80 PHE A N 1
ATOM 621 C CA . PHE A 1 80 ? -1.874 -13.486 -15.472 1.00 84.62 80 PHE A CA 1
ATOM 622 C C . PHE A 1 80 ? -1.559 -12.091 -14.906 1.00 84.62 80 PHE A C 1
ATOM 624 O O . PHE A 1 80 ? -2.423 -11.217 -14.930 1.00 84.62 80 PHE A O 1
ATOM 631 N N . LEU A 1 81 ? -0.333 -11.875 -14.415 1.00 84.50 81 LEU A N 1
ATOM 632 C CA . LEU A 1 81 ? 0.084 -10.609 -13.797 1.00 84.50 81 LEU A CA 1
ATOM 633 C C . LEU A 1 81 ? -0.016 -9.412 -14.764 1.00 84.50 81 LEU A C 1
ATOM 635 O O . LEU A 1 81 ? -0.762 -8.486 -14.442 1.00 84.50 81 LEU A O 1
ATOM 639 N N . PRO A 1 82 ? 0.655 -9.417 -15.935 1.00 86.81 82 PRO A N 1
ATOM 640 C CA . PRO A 1 82 ? 0.563 -8.306 -16.883 1.00 86.81 82 PRO A CA 1
ATOM 641 C C . PRO A 1 82 ? -0.866 -8.111 -17.407 1.00 86.81 82 PRO A C 1
ATOM 643 O O . PRO A 1 82 ? -1.335 -6.984 -17.475 1.00 86.81 82 PRO A O 1
ATOM 646 N N . THR A 1 83 ? -1.637 -9.184 -17.636 1.00 90.38 83 THR A N 1
ATOM 647 C CA . THR A 1 83 ? -3.043 -9.055 -18.066 1.00 90.38 83 THR A CA 1
ATOM 648 C C . THR A 1 83 ? -3.931 -8.338 -17.043 1.00 90.38 83 THR A C 1
ATOM 650 O O . THR A 1 83 ? -4.829 -7.586 -17.424 1.00 90.38 83 THR A O 1
ATOM 653 N N . ILE A 1 84 ? -3.730 -8.570 -15.740 1.00 91.25 84 ILE A N 1
ATOM 654 C CA . ILE A 1 84 ? -4.444 -7.804 -14.705 1.00 91.25 84 ILE A CA 1
ATOM 655 C C . ILE A 1 84 ? -3.958 -6.362 -14.681 1.00 91.25 84 ILE A C 1
ATOM 657 O O . ILE A 1 84 ? -4.781 -5.454 -14.575 1.00 91.25 84 ILE A O 1
ATOM 661 N N . ALA A 1 85 ? -2.643 -6.164 -14.761 1.00 91.56 85 ALA A N 1
ATOM 662 C CA . ALA A 1 85 ? -2.041 -4.843 -14.740 1.00 91.56 85 ALA A CA 1
ATOM 663 C C . ALA A 1 85 ? -2.586 -3.962 -15.874 1.00 91.56 85 ALA A C 1
ATOM 665 O O . ALA A 1 85 ? -3.047 -2.859 -15.601 1.00 91.56 85 ALA A O 1
ATOM 666 N N . ASP A 1 86 ? -2.662 -4.483 -17.101 1.00 91.00 86 ASP A N 1
ATOM 667 C CA . ASP A 1 86 ? -3.185 -3.769 -18.274 1.00 91.00 86 ASP A CA 1
ATOM 668 C C . ASP A 1 86 ? -4.651 -3.352 -18.102 1.00 91.00 86 ASP A C 1
ATOM 670 O O . ASP A 1 86 ? -5.037 -2.223 -18.406 1.00 91.00 86 ASP A O 1
ATOM 674 N N . LYS A 1 87 ? -5.483 -4.239 -17.540 1.00 91.19 87 LYS A N 1
ATOM 675 C CA . LYS A 1 87 ? -6.870 -3.892 -17.191 1.00 91.19 87 LYS A CA 1
ATOM 676 C C . LYS A 1 87 ? -6.935 -2.820 -16.107 1.00 91.19 87 LYS A C 1
ATOM 678 O O . LYS A 1 87 ? -7.841 -1.994 -16.121 1.00 91.19 87 LYS A O 1
ATOM 683 N N . GLY A 1 88 ? -5.997 -2.851 -15.163 1.00 90.19 88 GLY A N 1
ATOM 684 C CA . GLY A 1 88 ? -5.861 -1.832 -14.131 1.00 90.19 88 GLY A CA 1
ATOM 685 C C . GLY A 1 88 ? -5.468 -0.474 -14.699 1.00 90.19 88 GLY A C 1
ATOM 686 O O . GLY A 1 88 ? -6.024 0.530 -14.266 1.00 90.19 88 GLY A O 1
ATOM 687 N N . ILE A 1 89 ? -4.578 -0.440 -15.695 1.00 92.31 89 ILE A N 1
ATOM 688 C CA . ILE A 1 89 ? -4.202 0.798 -16.387 1.00 92.31 89 ILE A CA 1
ATOM 689 C C . ILE A 1 89 ? -5.446 1.444 -16.982 1.00 92.31 89 ILE A C 1
ATOM 691 O O . ILE A 1 89 ? -5.703 2.598 -16.679 1.00 92.31 89 ILE A O 1
ATOM 695 N N . ALA A 1 90 ? -6.285 0.694 -17.702 1.00 89.62 90 ALA A N 1
ATOM 696 C CA . ALA A 1 90 ? -7.511 1.238 -18.293 1.00 89.62 90 ALA A CA 1
ATOM 697 C C . ALA A 1 90 ? -8.490 1.861 -17.269 1.00 89.62 90 ALA A C 1
ATOM 699 O O . ALA A 1 90 ? -9.304 2.702 -17.635 1.00 89.62 90 ALA A O 1
ATOM 700 N N . LEU A 1 91 ? -8.431 1.460 -15.991 1.00 87.94 91 LEU A N 1
ATOM 701 C CA . LEU A 1 91 ? -9.235 2.056 -14.911 1.00 87.94 91 LEU A CA 1
ATOM 702 C C . LEU A 1 91 ? -8.590 3.304 -14.299 1.00 87.94 91 LEU A C 1
ATOM 704 O O . LEU A 1 91 ? -9.284 4.136 -13.719 1.00 87.94 91 LEU A O 1
ATOM 708 N N . LEU A 1 92 ? -7.265 3.400 -14.373 1.00 88.44 92 LEU A N 1
ATOM 709 C CA . LEU A 1 92 ? -6.471 4.494 -13.818 1.00 88.44 92 LEU A CA 1
ATOM 710 C C . LEU A 1 92 ? -6.039 5.502 -14.887 1.00 88.44 92 LEU A C 1
ATOM 712 O O . LEU A 1 92 ? -5.429 6.511 -14.541 1.00 88.44 92 LEU A O 1
ATOM 716 N N . ASP A 1 93 ? -6.345 5.237 -16.152 1.00 87.00 93 ASP A N 1
ATOM 717 C CA . ASP A 1 93 ? -6.039 6.081 -17.297 1.00 87.00 93 ASP A CA 1
ATOM 718 C C . ASP A 1 93 ? -7.146 7.124 -17.480 1.00 87.00 93 ASP A C 1
ATOM 720 O O . ASP A 1 93 ? -8.176 6.909 -18.1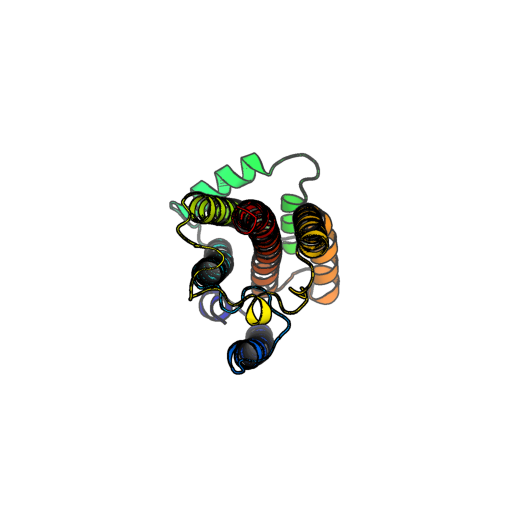20 1.00 87.00 93 ASP A O 1
ATOM 724 N N . PHE A 1 94 ? -6.955 8.258 -16.818 1.00 88.12 94 PHE A N 1
ATOM 725 C CA . PHE A 1 94 ? -7.759 9.457 -16.994 1.00 88.12 94 PHE A CA 1
ATOM 726 C C . PHE A 1 94 ? -6.840 10.677 -16.983 1.00 88.12 94 PHE A C 1
ATOM 728 O O . PHE A 1 94 ? -5.725 10.636 -16.455 1.00 88.12 94 PHE A O 1
ATOM 735 N N . THR A 1 95 ? -7.310 11.782 -17.560 1.00 86.94 95 THR A N 1
ATOM 736 C CA . THR A 1 95 ? -6.522 13.012 -17.676 1.00 86.94 95 THR A CA 1
ATOM 737 C C . THR A 1 95 ? -6.024 13.472 -16.303 1.00 86.94 95 THR A C 1
ATOM 739 O O . THR A 1 95 ? -6.822 13.662 -15.386 1.00 86.94 95 THR A O 1
ATOM 742 N N . TYR A 1 96 ? -4.708 13.671 -16.173 1.00 82.62 96 TYR A N 1
ATOM 743 C CA . TYR A 1 96 ? -4.029 14.028 -14.917 1.00 82.62 96 TYR A CA 1
ATOM 744 C C . TYR A 1 96 ? -4.154 12.987 -13.793 1.00 82.62 96 TYR A C 1
ATOM 746 O O . TYR A 1 96 ? -4.138 13.335 -12.611 1.00 82.62 96 TYR A O 1
ATOM 754 N N . SER A 1 97 ? -4.249 11.702 -14.141 1.00 91.44 97 SER A N 1
ATOM 755 C CA . SER A 1 97 ? -4.184 10.620 -13.162 1.00 91.44 97 SER A CA 1
ATOM 756 C C . SER A 1 97 ? -2.871 10.663 -12.369 1.00 91.44 97 SER A C 1
ATOM 758 O O . SER A 1 97 ? -1.799 10.523 -12.967 1.00 91.44 97 SER A O 1
ATOM 760 N N . PRO A 1 98 ? -2.915 10.787 -11.024 1.00 90.69 98 PRO A N 1
ATOM 761 C CA . PRO A 1 98 ? -1.706 10.811 -10.201 1.00 90.69 98 PRO A CA 1
ATOM 762 C C . PRO A 1 98 ? -0.844 9.559 -10.381 1.00 90.69 98 PRO A C 1
ATOM 764 O O . PRO A 1 98 ? 0.375 9.625 -10.285 1.00 90.69 98 PRO A O 1
ATOM 767 N N . PHE A 1 99 ? -1.470 8.418 -10.677 1.00 91.88 99 PHE A N 1
ATOM 768 C CA . PHE A 1 99 ? -0.781 7.149 -10.898 1.00 91.88 99 PHE A CA 1
ATOM 769 C C . PHE A 1 99 ? 0.061 7.164 -12.177 1.00 91.88 99 PHE A C 1
ATOM 771 O O . PHE A 1 99 ? 1.196 6.692 -12.156 1.00 91.88 99 PHE A O 1
ATOM 778 N N . MET A 1 100 ? -0.469 7.740 -13.261 1.00 91.50 100 MET A N 1
ATOM 779 C CA . MET A 1 100 ? 0.252 7.840 -14.534 1.00 91.50 100 MET A CA 1
ATOM 780 C C . MET A 1 100 ? 1.368 8.878 -14.460 1.00 91.50 100 MET A C 1
ATOM 782 O O . MET A 1 100 ? 2.472 8.608 -14.924 1.00 91.50 100 MET A O 1
ATOM 786 N N . VAL A 1 101 ? 1.125 10.001 -13.776 1.00 93.19 101 VAL A N 1
ATOM 787 C CA . VAL A 1 101 ? 2.166 11.009 -13.525 1.00 93.19 101 VAL A CA 1
ATOM 788 C C . VAL A 1 101 ? 3.316 10.410 -12.714 1.00 93.19 101 VAL A C 1
ATOM 790 O O . VAL A 1 101 ? 4.470 10.591 -13.075 1.00 93.19 101 VAL A O 1
ATOM 793 N N . VAL A 1 102 ? 3.034 9.629 -11.663 1.00 94.50 102 VAL A N 1
ATOM 794 C CA . VAL A 1 102 ? 4.091 8.939 -10.901 1.00 94.50 102 VAL A CA 1
ATOM 795 C C . VAL A 1 102 ? 4.870 7.960 -11.783 1.00 94.50 102 VAL A C 1
ATOM 797 O O . VAL A 1 102 ? 6.093 7.911 -11.682 1.00 94.50 102 VAL A O 1
ATOM 800 N N . ALA A 1 103 ? 4.198 7.191 -12.647 1.00 93.88 103 ALA A N 1
ATOM 801 C CA . ALA A 1 103 ? 4.876 6.273 -13.563 1.00 93.88 103 ALA A CA 1
ATOM 802 C C . ALA A 1 103 ? 5.844 7.012 -14.500 1.00 93.88 103 ALA A C 1
ATOM 804 O O . ALA A 1 103 ? 6.988 6.587 -14.641 1.00 93.88 103 ALA A O 1
ATOM 805 N N . GLU A 1 104 ? 5.393 8.128 -15.077 1.00 92.75 104 GLU A N 1
ATOM 806 C CA . GLU A 1 104 ? 6.168 8.996 -15.970 1.00 92.75 104 GLU A CA 1
ATOM 807 C C . GLU A 1 104 ? 7.355 9.650 -15.252 1.00 92.75 104 GLU A C 1
ATOM 809 O O . GLU A 1 104 ? 8.493 9.579 -15.717 1.00 92.75 104 GLU A O 1
ATOM 814 N N . THR A 1 105 ? 7.126 10.223 -14.067 1.00 93.12 105 THR A N 1
ATOM 815 C CA . THR A 1 105 ? 8.194 10.826 -13.263 1.00 93.12 105 THR A CA 1
ATOM 816 C C . THR A 1 105 ? 9.262 9.798 -12.894 1.00 93.12 105 THR A C 1
ATOM 818 O O . THR A 1 105 ? 10.448 10.096 -12.960 1.00 93.12 105 THR A O 1
ATOM 821 N N . LEU A 1 106 ? 8.873 8.573 -12.522 1.00 92.31 106 LEU A N 1
ATOM 822 C CA . LEU A 1 106 ? 9.830 7.537 -12.126 1.00 92.31 106 LEU A CA 1
ATOM 823 C C . LEU A 1 106 ? 10.578 6.904 -13.309 1.00 92.31 106 LEU A C 1
ATOM 825 O O . LEU A 1 106 ? 11.670 6.371 -13.098 1.00 92.31 106 LEU A O 1
ATOM 829 N N . SER A 1 107 ? 10.017 6.925 -14.524 1.00 91.06 107 SER A N 1
ATOM 830 C CA . SER A 1 107 ? 10.659 6.364 -15.722 1.00 91.06 107 SER A CA 1
ATOM 831 C C . SER A 1 107 ? 11.713 7.268 -16.349 1.00 91.06 107 SER A C 1
ATOM 833 O O . SER A 1 107 ? 12.582 6.764 -17.070 1.00 91.06 107 SER A O 1
ATOM 835 N N . GLY A 1 108 ? 11.653 8.577 -16.086 1.00 88.50 108 GLY A N 1
ATOM 836 C CA . GLY A 1 108 ? 12.448 9.554 -16.825 1.00 88.50 108 GLY A CA 1
ATOM 837 C C . GLY A 1 108 ? 12.174 9.424 -18.326 1.00 88.50 108 GLY A C 1
ATOM 838 O O . GLY A 1 108 ? 11.026 9.286 -18.738 1.00 88.50 108 GLY A O 1
ATOM 839 N N . GLU A 1 109 ? 13.229 9.384 -19.136 1.00 84.94 109 GLU A N 1
ATOM 840 C CA . GLU A 1 109 ? 13.132 9.325 -20.605 1.00 84.94 109 GLU A CA 1
ATOM 841 C C . GLU A 1 109 ? 12.896 7.907 -21.177 1.00 84.94 109 GLU A C 1
ATOM 843 O O . GLU A 1 109 ? 12.805 7.731 -22.390 1.00 84.94 109 GLU A O 1
ATOM 848 N N . ASN A 1 110 ? 12.807 6.868 -20.336 1.00 87.12 110 ASN A N 1
ATOM 849 C CA . ASN A 1 110 ? 12.688 5.484 -20.807 1.00 87.12 110 ASN A CA 1
ATOM 850 C C . ASN A 1 110 ? 11.228 5.040 -20.977 1.00 87.12 110 ASN A C 1
ATOM 852 O O . ASN A 1 110 ? 10.602 4.571 -20.023 1.00 87.12 110 ASN A O 1
ATOM 856 N N . GLU A 1 111 ? 10.724 5.060 -22.211 1.00 85.56 111 GLU A N 1
ATOM 857 C CA . GLU A 1 111 ? 9.351 4.630 -22.535 1.00 85.56 111 GLU A CA 1
ATOM 858 C C . GLU A 1 111 ? 9.053 3.173 -22.125 1.00 85.56 111 GLU A C 1
ATOM 860 O O . GLU A 1 111 ? 7.973 2.861 -21.620 1.00 85.56 111 GLU A O 1
ATOM 865 N N . SER A 1 112 ? 10.019 2.258 -22.278 1.00 85.88 112 SER A N 1
ATOM 866 C CA . SER A 1 112 ? 9.834 0.846 -21.903 1.00 85.88 112 SER A CA 1
ATOM 867 C C . SER A 1 112 ? 9.639 0.658 -20.393 1.00 85.88 112 SER A C 1
ATOM 869 O O . SER A 1 112 ? 8.824 -0.162 -19.963 1.00 85.88 112 SER A O 1
ATOM 871 N N . LEU A 1 113 ? 10.351 1.441 -19.576 1.00 89.38 113 LEU A N 1
ATOM 872 C CA . LEU A 1 113 ? 10.203 1.427 -18.121 1.00 89.38 113 LEU A CA 1
ATOM 873 C C . LEU A 1 113 ? 8.928 2.133 -17.672 1.00 89.38 113 LEU A C 1
ATOM 875 O O . LEU A 1 113 ? 8.325 1.694 -16.695 1.00 89.38 113 LEU A O 1
ATOM 879 N N . GLN A 1 114 ? 8.483 3.161 -18.395 1.00 92.00 114 GLN A N 1
ATOM 880 C CA . GLN A 1 114 ? 7.221 3.843 -18.118 1.00 92.00 114 GLN A CA 1
ATOM 881 C C . GLN A 1 114 ? 6.042 2.869 -18.155 1.00 92.00 114 GLN A C 1
ATOM 883 O O . GLN A 1 114 ? 5.267 2.802 -17.199 1.00 92.00 114 GLN A O 1
ATOM 888 N N . ALA A 1 115 ? 5.948 2.050 -19.207 1.00 90.44 115 ALA A N 1
ATOM 889 C CA . ALA A 1 115 ? 4.903 1.035 -19.322 1.00 90.44 115 ALA A CA 1
ATOM 890 C C . ALA A 1 115 ? 4.967 0.013 -18.171 1.00 90.44 115 ALA A C 1
ATOM 892 O O . ALA A 1 115 ? 3.946 -0.308 -17.559 1.00 90.44 115 ALA A O 1
ATOM 893 N N . ALA A 1 116 ? 6.171 -0.451 -17.818 1.00 91.94 116 ALA A N 1
ATOM 894 C CA . ALA A 1 116 ? 6.365 -1.405 -16.726 1.00 91.94 116 ALA A CA 1
ATOM 895 C C . ALA A 1 116 ? 5.994 -0.816 -15.352 1.00 91.94 116 ALA A C 1
ATOM 897 O O . ALA A 1 116 ? 5.378 -1.495 -14.527 1.00 91.94 116 ALA A O 1
ATOM 898 N N . PHE A 1 117 ? 6.328 0.454 -15.098 1.00 93.94 117 PHE A N 1
ATOM 899 C CA . PHE A 1 117 ? 5.946 1.150 -13.869 1.00 93.94 117 PHE A CA 1
ATOM 900 C C . PHE A 1 117 ? 4.444 1.423 -13.805 1.00 93.94 117 PHE A C 1
ATOM 902 O O . PHE A 1 117 ? 3.849 1.204 -12.750 1.00 93.94 117 PHE A O 1
ATOM 909 N N . ALA A 1 118 ? 3.808 1.809 -14.914 1.00 93.62 118 ALA A N 1
ATOM 910 C CA . ALA A 1 118 ? 2.358 1.975 -14.981 1.00 93.62 118 ALA A CA 1
ATOM 911 C C . ALA A 1 118 ? 1.629 0.656 -14.670 1.00 93.62 118 ALA A C 1
ATOM 913 O O . ALA A 1 118 ? 0.725 0.630 -13.830 1.00 93.62 118 ALA A O 1
ATOM 914 N N . GLN A 1 119 ? 2.079 -0.458 -15.259 1.00 93.56 119 GLN A N 1
ATOM 915 C CA . GLN A 1 119 ? 1.563 -1.797 -14.958 1.00 93.56 119 GLN A CA 1
ATOM 916 C C . GLN A 1 119 ? 1.746 -2.156 -13.478 1.00 93.56 119 GLN A C 1
ATOM 918 O O . GLN A 1 119 ? 0.817 -2.628 -12.819 1.00 93.56 119 GLN A O 1
ATOM 923 N N . ALA A 1 120 ? 2.938 -1.912 -12.934 1.00 94.56 120 ALA A N 1
ATOM 924 C CA . ALA A 1 120 ? 3.254 -2.206 -11.545 1.00 94.56 120 ALA A CA 1
ATOM 925 C C . ALA A 1 120 ? 2.395 -1.407 -10.554 1.00 94.56 120 ALA A C 1
ATOM 927 O O . ALA A 1 120 ? 1.876 -1.978 -9.592 1.00 94.56 120 ALA A O 1
ATOM 928 N N . ILE A 1 121 ? 2.213 -0.108 -10.801 1.00 95.44 121 ILE A N 1
ATOM 929 C CA . ILE A 1 121 ? 1.355 0.765 -9.995 1.00 95.44 121 ILE A CA 1
ATOM 930 C C . ILE A 1 121 ? -0.093 0.282 -10.072 1.00 95.44 121 ILE A C 1
ATOM 932 O O . ILE A 1 121 ? -0.706 0.049 -9.032 1.00 95.44 121 ILE A O 1
ATOM 936 N N . ALA A 1 122 ? -0.614 0.043 -11.277 1.00 94.94 122 ALA A N 1
ATOM 937 C CA . ALA A 1 122 ? -1.987 -0.410 -11.470 1.00 94.94 122 ALA A CA 1
ATOM 938 C C . ALA A 1 122 ? -2.275 -1.737 -10.754 1.00 94.94 122 ALA A C 1
ATOM 940 O O . ALA A 1 122 ? -3.281 -1.873 -10.050 1.00 94.94 122 ALA A O 1
ATOM 941 N N . PHE A 1 123 ? -1.365 -2.705 -10.872 1.00 94.81 123 PHE A N 1
ATOM 942 C CA . PHE A 1 123 ? -1.481 -3.980 -10.174 1.00 94.81 123 PHE A CA 1
ATOM 943 C C . PHE A 1 123 ? -1.471 -3.796 -8.650 1.00 94.81 123 PHE A C 1
ATOM 945 O O . PHE A 1 123 ? -2.322 -4.348 -7.947 1.00 94.81 123 PHE A O 1
ATOM 952 N N . ASN A 1 124 ? -0.550 -2.981 -8.131 1.00 95.56 124 ASN A N 1
ATOM 953 C CA . ASN A 1 124 ? -0.462 -2.678 -6.706 1.00 95.56 124 ASN A CA 1
ATOM 954 C C . ASN A 1 124 ? -1.731 -2.000 -6.177 1.00 95.56 124 ASN A C 1
ATOM 956 O O . ASN A 1 124 ? -2.209 -2.368 -5.103 1.00 95.56 124 ASN A O 1
ATOM 960 N N . THR A 1 125 ? -2.325 -1.077 -6.936 1.00 94.31 125 THR A N 1
ATOM 961 C CA . THR A 1 125 ? -3.598 -0.438 -6.587 1.00 94.31 125 THR A CA 1
ATOM 962 C C . THR A 1 125 ? -4.732 -1.462 -6.489 1.00 94.31 125 THR A C 1
ATOM 964 O O . THR A 1 125 ? -5.476 -1.455 -5.507 1.00 94.31 125 THR A O 1
ATOM 967 N N . ILE A 1 126 ? -4.837 -2.396 -7.443 1.00 94.75 126 ILE A N 1
ATOM 968 C CA . ILE A 1 126 ? -5.847 -3.469 -7.414 1.00 94.75 126 ILE A CA 1
ATOM 969 C C . ILE A 1 126 ? -5.673 -4.353 -6.174 1.00 94.75 126 ILE A C 1
ATOM 971 O O . ILE A 1 126 ? -6.639 -4.594 -5.445 1.00 94.75 126 ILE A O 1
ATOM 975 N N . ILE A 1 127 ? -4.450 -4.823 -5.909 1.00 94.56 127 ILE A N 1
ATOM 976 C CA . ILE A 1 127 ? -4.158 -5.672 -4.745 1.00 94.56 127 ILE A CA 1
ATOM 977 C C . ILE A 1 127 ? -4.436 -4.931 -3.441 1.00 94.56 127 ILE A C 1
ATOM 979 O O . ILE A 1 127 ? -5.037 -5.498 -2.529 1.00 94.56 127 ILE A O 1
ATOM 983 N N . MET A 1 128 ? -4.042 -3.663 -3.352 1.00 95.50 128 MET A N 1
ATOM 984 C CA . MET A 1 128 ? -4.315 -2.825 -2.192 1.00 95.50 128 MET A CA 1
ATOM 985 C C . MET A 1 128 ? -5.820 -2.746 -1.919 1.00 95.50 128 MET A C 1
ATOM 987 O O . MET A 1 128 ? -6.237 -3.018 -0.792 1.00 95.50 128 MET A O 1
ATOM 991 N N . PHE A 1 129 ? -6.649 -2.450 -2.926 1.00 94.69 129 PHE A N 1
ATOM 992 C CA . PHE A 1 129 ? -8.104 -2.437 -2.754 1.00 94.69 129 PHE A CA 1
ATOM 993 C C . PHE A 1 129 ? -8.664 -3.814 -2.384 1.00 94.69 129 PHE A C 1
ATOM 995 O O . PHE A 1 129 ? -9.484 -3.904 -1.473 1.00 94.69 129 PHE A O 1
ATOM 1002 N N . ALA A 1 130 ? -8.184 -4.899 -2.996 1.00 94.25 130 ALA A N 1
ATOM 1003 C CA . ALA A 1 130 ? -8.593 -6.257 -2.635 1.00 94.25 130 ALA A CA 1
ATOM 1004 C C . ALA A 1 130 ? -8.251 -6.607 -1.170 1.00 94.25 130 ALA A C 1
ATOM 1006 O O . ALA A 1 130 ? -9.059 -7.211 -0.456 1.00 94.25 130 ALA A O 1
ATOM 1007 N N . CYS A 1 131 ? -7.081 -6.190 -0.680 1.00 93.69 131 CYS A N 1
ATOM 1008 C CA . CYS A 1 131 ? -6.682 -6.340 0.719 1.00 93.69 131 CYS A CA 1
ATOM 1009 C C . CYS A 1 131 ? -7.548 -5.497 1.664 1.00 93.69 131 CYS A C 1
ATOM 1011 O O . CYS A 1 131 ? -7.979 -6.007 2.697 1.00 93.69 131 CYS A O 1
ATOM 1013 N N . ILE A 1 132 ? -7.859 -4.246 1.310 1.00 94.00 132 ILE A N 1
ATOM 1014 C CA . ILE A 1 132 ? -8.768 -3.402 2.101 1.00 94.00 132 ILE A CA 1
ATOM 1015 C C . ILE A 1 132 ? -10.152 -4.055 2.173 1.00 94.00 132 ILE A C 1
ATOM 1017 O O . ILE A 1 132 ? -10.703 -4.212 3.261 1.00 94.00 132 ILE A O 1
ATOM 1021 N N . THR A 1 133 ? -10.701 -4.491 1.039 1.00 93.62 133 THR A N 1
ATOM 1022 C CA . THR A 1 133 ? -12.023 -5.122 0.983 1.00 93.62 133 THR A CA 1
ATOM 1023 C C . THR A 1 133 ? -12.053 -6.422 1.777 1.00 93.62 133 THR A C 1
ATOM 1025 O O . THR A 1 133 ? -12.951 -6.608 2.596 1.00 93.62 133 THR A O 1
ATOM 1028 N N . SER A 1 134 ? -11.063 -7.304 1.609 1.00 91.62 134 SER A N 1
ATOM 1029 C CA . SER A 1 134 ? -10.984 -8.544 2.395 1.00 91.62 134 SER A CA 1
ATOM 1030 C C . SER A 1 134 ? -10.861 -8.273 3.897 1.00 91.62 134 SER A C 1
ATOM 1032 O O . SER A 1 134 ? -11.492 -8.967 4.694 1.00 91.62 134 SER A O 1
ATOM 1034 N N . PHE A 1 135 ? -10.134 -7.227 4.297 1.00 90.94 135 PHE A N 1
ATOM 1035 C CA . PHE A 1 135 ? -10.058 -6.801 5.690 1.00 90.94 135 PHE A CA 1
ATOM 1036 C C . PHE A 1 135 ? -11.404 -6.293 6.225 1.00 90.94 135 PHE A C 1
ATOM 1038 O O . PHE A 1 135 ? -11.837 -6.715 7.300 1.00 90.94 135 PHE A O 1
ATOM 1045 N N . CYS A 1 136 ? -12.098 -5.439 5.469 1.00 90.38 136 CYS A N 1
ATOM 1046 C CA . CYS A 1 136 ? -13.432 -4.954 5.821 1.00 90.38 136 CYS A CA 1
ATOM 1047 C C . CYS A 1 136 ? -14.434 -6.109 5.958 1.00 90.38 136 CYS A C 1
ATOM 1049 O O . CYS A 1 136 ? -15.191 -6.146 6.927 1.00 90.38 136 CYS A O 1
ATOM 1051 N N . VAL A 1 137 ? -14.397 -7.091 5.050 1.00 89.81 137 VAL A N 1
ATOM 1052 C CA . VAL A 1 137 ? -15.217 -8.311 5.130 1.00 89.81 137 VAL A CA 1
ATOM 1053 C C . VAL A 1 137 ? -14.867 -9.128 6.375 1.00 89.81 137 VAL A C 1
ATOM 1055 O O . VAL A 1 137 ? -15.765 -9.539 7.107 1.00 89.81 137 VAL A O 1
ATOM 1058 N N . ALA A 1 138 ? -13.580 -9.324 6.674 1.00 87.12 138 ALA A N 1
ATOM 1059 C CA . ALA A 1 138 ? -13.149 -10.064 7.860 1.00 87.12 138 ALA A CA 1
ATOM 1060 C C . ALA A 1 138 ? -13.621 -9.404 9.167 1.00 87.12 138 ALA A C 1
ATOM 1062 O O . ALA A 1 138 ? -14.037 -10.091 10.104 1.00 87.12 138 ALA A O 1
ATOM 1063 N N . ILE A 1 139 ? -13.597 -8.070 9.219 1.00 85.94 139 ILE A N 1
ATOM 1064 C CA . ILE A 1 139 ? -14.161 -7.297 10.324 1.00 85.94 139 ILE A CA 1
ATOM 1065 C C . ILE A 1 139 ? -15.688 -7.435 10.385 1.00 85.94 139 ILE A C 1
ATOM 1067 O O . ILE A 1 139 ? -16.238 -7.621 11.473 1.00 85.94 139 ILE A O 1
ATOM 1071 N N . TYR A 1 140 ? -16.378 -7.330 9.247 1.00 82.75 140 TYR A N 1
ATOM 1072 C CA . TYR A 1 140 ? -17.839 -7.390 9.176 1.00 82.75 140 TYR A CA 1
ATOM 1073 C C . TYR A 1 140 ? -18.379 -8.746 9.642 1.00 82.75 140 TYR A C 1
ATOM 1075 O O . TYR A 1 140 ? -19.310 -8.803 10.441 1.00 82.75 140 TYR A O 1
ATOM 1083 N N . LEU A 1 141 ? -17.722 -9.835 9.236 1.00 84.06 141 LE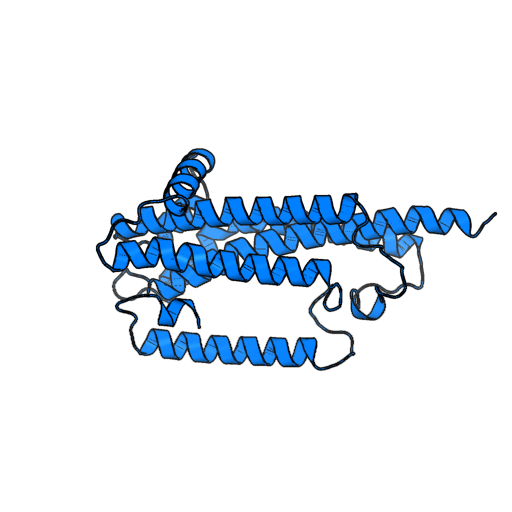U A N 1
ATOM 1084 C CA . LEU A 1 141 ? -18.035 -11.200 9.664 1.00 84.06 141 LEU A CA 1
ATOM 1085 C C . LEU A 1 141 ? -17.675 -11.480 11.137 1.00 84.06 141 LEU A C 1
ATOM 1087 O O . LEU A 1 141 ? -17.787 -12.616 11.592 1.00 84.06 141 LEU A O 1
ATOM 1091 N N . ASN A 1 142 ? -17.224 -10.468 11.892 1.00 75.81 142 ASN A N 1
ATOM 1092 C CA . ASN A 1 142 ? -16.781 -10.575 13.283 1.00 75.81 142 ASN A CA 1
ATOM 1093 C C . ASN A 1 142 ? -15.730 -11.683 13.508 1.00 75.81 142 ASN A C 1
ATOM 1095 O O . ASN A 1 142 ? -15.607 -12.204 14.621 1.00 75.81 142 ASN A O 1
ATOM 1099 N N . LEU A 1 143 ? -14.929 -12.011 12.480 1.00 73.69 143 LEU A N 1
ATOM 1100 C CA . LEU A 1 143 ? -13.781 -12.919 12.619 1.00 73.69 143 LEU A CA 1
ATOM 1101 C C . LEU A 1 143 ? -12.758 -12.347 13.605 1.00 73.69 143 LEU A C 1
ATOM 1103 O O . LEU A 1 143 ? -12.017 -13.082 14.256 1.00 73.69 143 LEU A O 1
ATOM 1107 N N . TRP A 1 144 ? -12.753 -11.021 13.746 1.00 73.19 144 TRP A N 1
ATOM 1108 C CA . TRP A 1 144 ? -12.021 -10.311 14.774 1.00 73.19 144 TRP A CA 1
ATOM 1109 C C . TRP A 1 144 ? -12.985 -9.729 15.817 1.00 73.19 144 TRP A C 1
ATOM 1111 O O . TRP A 1 144 ? -13.626 -8.700 15.608 1.00 73.19 144 TRP A O 1
ATOM 1121 N N . ARG A 1 145 ? -13.103 -10.411 16.962 1.00 66.69 145 ARG A N 1
ATOM 1122 C CA . ARG A 1 145 ? -13.938 -9.966 18.087 1.00 66.69 145 ARG A CA 1
ATOM 1123 C C . ARG A 1 145 ? -13.222 -8.888 18.903 1.00 66.69 145 ARG A C 1
ATOM 1125 O O . ARG A 1 145 ? -12.384 -9.195 19.751 1.00 66.69 145 ARG A O 1
ATOM 1132 N N . PHE A 1 146 ? -13.580 -7.627 18.675 1.00 65.81 146 PHE A N 1
ATOM 1133 C CA . PHE A 1 146 ? -13.120 -6.503 19.493 1.00 65.81 146 PHE A CA 1
ATOM 1134 C C . PHE A 1 146 ? -13.635 -6.640 20.940 1.00 65.81 146 PHE A C 1
ATOM 1136 O O . PHE A 1 146 ? -14.841 -6.747 21.181 1.00 65.81 146 PHE A O 1
ATOM 1143 N N . GLY A 1 147 ? -12.715 -6.683 21.908 1.00 53.53 147 GLY A N 1
ATOM 1144 C CA . GLY A 1 147 ? -13.033 -6.829 23.335 1.00 53.53 147 GLY A CA 1
ATOM 1145 C C . GLY A 1 147 ? -13.195 -8.270 23.844 1.00 53.53 147 GLY A C 1
ATOM 1146 O O . GLY A 1 147 ? -13.808 -8.466 24.888 1.00 53.53 147 GLY A O 1
ATOM 1147 N N . GLY A 1 148 ? -12.692 -9.277 23.118 1.00 59.56 148 GLY A N 1
ATOM 1148 C CA . GLY A 1 148 ? -12.407 -10.604 23.689 1.00 59.56 148 GLY A CA 1
ATOM 1149 C C . GLY A 1 148 ? -11.032 -10.656 24.378 1.00 59.56 148 GLY A C 1
ATOM 1150 O O . GLY A 1 148 ? -10.273 -9.690 24.313 1.00 59.56 148 GLY A O 1
ATOM 1151 N N . SER A 1 149 ? -10.663 -11.803 24.966 1.00 55.06 149 SER A N 1
ATOM 1152 C CA . SER A 1 149 ? -9.377 -12.009 25.675 1.00 55.06 149 SER A CA 1
ATOM 1153 C C . SER A 1 149 ? -8.115 -11.734 24.837 1.00 55.06 149 SER A C 1
ATOM 1155 O O . SER A 1 149 ? -7.029 -11.607 25.392 1.00 55.06 149 SER A O 1
ATOM 1157 N N . GLY A 1 150 ? -8.246 -11.621 23.510 1.00 60.69 150 GLY A N 1
ATOM 1158 C CA . GLY A 1 150 ? -7.146 -11.358 22.580 1.00 60.69 150 GLY A CA 1
ATOM 1159 C C . GLY A 1 150 ? -6.927 -9.892 22.179 1.00 60.69 150 GLY A C 1
ATOM 1160 O O . GLY A 1 150 ? -6.030 -9.642 21.380 1.00 60.69 150 GLY A O 1
ATOM 1161 N N . PHE A 1 151 ? -7.719 -8.921 22.660 1.00 71.75 151 PHE A N 1
ATOM 1162 C CA . PHE A 1 151 ? -7.556 -7.507 22.279 1.00 71.75 151 PHE A CA 1
ATOM 1163 C C . PHE A 1 151 ? -7.380 -6.595 23.497 1.00 71.75 151 PHE A C 1
ATOM 1165 O O . PHE A 1 151 ? -8.348 -6.130 24.095 1.00 71.75 151 PHE A O 1
ATOM 1172 N N . ASN A 1 152 ? -6.122 -6.310 23.840 1.00 78.19 152 ASN A N 1
ATOM 1173 C CA . ASN A 1 152 ? -5.773 -5.331 24.866 1.00 78.19 152 ASN A CA 1
ATOM 1174 C C . ASN A 1 152 ? -5.694 -3.924 24.252 1.00 78.19 152 ASN A C 1
ATOM 1176 O O . ASN A 1 152 ? -4.830 -3.655 23.412 1.00 78.19 152 ASN A O 1
ATOM 1180 N N . MET A 1 153 ? -6.587 -3.032 24.683 1.00 76.75 153 MET A N 1
ATOM 1181 C CA . MET A 1 153 ? -6.656 -1.653 24.199 1.00 76.75 153 MET A CA 1
ATOM 1182 C C . MET A 1 153 ? -5.404 -0.842 24.547 1.00 76.75 153 MET A C 1
ATOM 1184 O O . MET A 1 153 ? -4.911 -0.115 23.695 1.00 76.75 153 MET A O 1
ATOM 1188 N N . TRP A 1 154 ? -4.848 -0.993 25.749 1.00 75.25 154 TRP A N 1
ATOM 1189 C CA . TRP A 1 154 ? -3.673 -0.225 26.169 1.00 75.25 154 TRP A CA 1
ATOM 1190 C C . TRP A 1 154 ? -2.429 -0.559 25.335 1.00 75.25 154 TRP A C 1
ATOM 1192 O O . TRP A 1 154 ? -1.651 0.327 24.996 1.00 75.25 154 TRP A O 1
ATOM 1202 N N . GLN A 1 155 ? -2.278 -1.826 24.941 1.00 76.50 155 GLN A N 1
ATOM 1203 C CA . GLN A 1 155 ? -1.163 -2.271 24.100 1.00 76.50 155 GLN A CA 1
ATOM 1204 C C . GLN A 1 155 ? -1.363 -1.945 22.613 1.00 76.50 155 GLN A C 1
ATOM 1206 O O . GLN A 1 155 ? -0.399 -1.648 21.918 1.00 76.50 155 GLN A O 1
ATOM 1211 N N . ASN A 1 156 ? -2.596 -2.021 22.100 1.00 81.31 156 ASN A N 1
ATOM 1212 C CA . ASN A 1 156 ? -2.875 -1.807 20.674 1.00 81.31 156 ASN A CA 1
ATOM 1213 C C . ASN A 1 156 ? -3.196 -0.353 20.317 1.00 81.31 156 ASN A C 1
ATOM 1215 O O . ASN A 1 156 ? -3.072 0.027 19.157 1.00 81.31 156 ASN A O 1
ATOM 1219 N N . MET A 1 157 ? -3.659 0.437 21.280 1.00 82.25 157 MET A N 1
ATOM 1220 C CA . MET A 1 157 ? -4.161 1.797 21.090 1.00 82.25 157 MET A CA 1
ATOM 1221 C C . MET A 1 157 ? -3.678 2.697 22.241 1.00 82.25 157 MET A C 1
ATOM 1223 O O . MET A 1 157 ? -4.494 3.280 22.956 1.00 82.25 157 MET A O 1
ATOM 1227 N N . PRO A 1 158 ? -2.353 2.831 22.439 1.00 75.56 158 PRO A N 1
ATOM 1228 C CA . PRO A 1 158 ? -1.793 3.497 23.617 1.00 75.56 158 PRO A CA 1
ATOM 1229 C C . PRO A 1 158 ? -2.146 4.986 23.719 1.00 75.56 158 PRO A C 1
ATOM 1231 O O . PRO A 1 158 ? -2.217 5.541 24.814 1.00 75.56 158 PRO A O 1
ATOM 1234 N N . THR A 1 159 ? -2.428 5.630 22.586 1.00 77.62 159 THR A N 1
ATOM 1235 C CA . THR A 1 159 ? -2.846 7.037 22.500 1.00 77.62 159 THR A CA 1
ATOM 1236 C C . THR A 1 159 ? -4.251 7.283 23.080 1.00 77.62 159 THR A C 1
ATOM 1238 O O . THR A 1 159 ? -4.624 8.422 23.387 1.00 77.62 159 THR A O 1
ATOM 1241 N N . TYR A 1 160 ? -5.051 6.228 23.259 1.00 77.12 160 TYR A N 1
ATOM 1242 C CA . TYR A 1 160 ? -6.451 6.318 23.663 1.00 77.12 160 TYR A CA 1
ATOM 1243 C C . TYR A 1 160 ? -6.619 5.843 25.110 1.00 77.12 160 TYR A C 1
ATOM 1245 O O . TYR A 1 160 ? -6.487 4.663 25.423 1.00 77.12 160 TYR A O 1
ATOM 1253 N N . LYS A 1 161 ? -6.926 6.783 26.011 1.00 69.25 161 LYS A N 1
ATOM 1254 C CA . LYS A 1 161 ? -7.231 6.487 27.419 1.00 69.25 161 LYS A CA 1
ATOM 1255 C C . LYS A 1 161 ? -8.660 5.948 27.538 1.00 69.25 161 LYS A C 1
ATOM 1257 O O . LYS A 1 161 ? -9.573 6.534 26.968 1.00 69.25 161 LYS A O 1
ATOM 1262 N N . SER A 1 162 ? -8.854 4.872 28.301 1.00 64.81 162 SER A N 1
ATOM 1263 C CA . SER A 1 162 ? -10.138 4.160 28.411 1.00 64.81 162 SER A CA 1
ATOM 1264 C C . SER A 1 162 ? -11.062 4.649 29.537 1.00 64.81 162 SER A C 1
ATOM 1266 O O . SER A 1 162 ? -12.071 4.003 29.795 1.00 64.81 162 SER A O 1
ATOM 1268 N N . TYR A 1 163 ? -10.714 5.724 30.256 1.00 62.97 163 TYR A N 1
ATOM 1269 C CA . TYR A 1 163 ? -11.420 6.108 31.490 1.00 62.97 163 TYR A CA 1
ATOM 1270 C C . TYR A 1 163 ? -12.782 6.778 31.253 1.00 62.97 163 TYR A C 1
ATOM 1272 O O . TYR A 1 163 ? -13.608 6.794 32.157 1.00 62.97 163 TYR A O 1
ATOM 1280 N N . GLU A 1 164 ? -13.044 7.284 30.047 1.00 68.00 164 GLU A N 1
ATOM 1281 C CA . GLU A 1 164 ? -14.301 7.951 29.698 1.00 68.00 164 GLU A CA 1
ATOM 1282 C C . GLU A 1 164 ? -14.837 7.427 28.361 1.00 68.00 164 GLU A C 1
ATOM 1284 O O . GLU A 1 164 ? -14.288 7.699 27.293 1.00 68.00 164 GLU A O 1
ATOM 1289 N N . THR A 1 165 ? -15.925 6.660 28.406 1.00 64.38 165 THR A N 1
ATOM 1290 C CA . THR A 1 165 ? -16.441 5.916 27.245 1.00 64.38 165 THR A CA 1
ATOM 1291 C C . THR A 1 165 ? -16.985 6.832 26.145 1.00 64.38 165 THR A C 1
ATOM 1293 O O . THR A 1 165 ? -16.711 6.609 24.966 1.00 64.38 165 THR A O 1
ATOM 1296 N N . LYS A 1 166 ? -17.711 7.897 26.520 1.00 68.44 166 LYS A N 1
ATOM 1297 C CA . LYS A 1 166 ? -18.325 8.835 25.564 1.00 68.44 166 LYS A CA 1
ATOM 1298 C C . LYS A 1 166 ? -17.273 9.673 24.829 1.00 68.44 166 LYS A C 1
ATOM 1300 O O . LYS A 1 166 ? -17.308 9.773 23.606 1.00 68.44 166 LYS A O 1
ATOM 1305 N N . THR A 1 167 ? -16.288 10.202 25.557 1.00 79.75 167 THR A N 1
ATOM 1306 C CA . THR A 1 167 ? -15.196 10.990 24.961 1.00 79.75 167 THR A CA 1
ATOM 1307 C C . THR A 1 167 ? -14.241 10.108 24.155 1.00 79.75 167 THR A C 1
ATOM 1309 O O . THR A 1 167 ? -13.679 10.549 23.152 1.00 79.75 167 THR A O 1
ATOM 1312 N N . LEU A 1 168 ? -14.088 8.832 24.523 1.00 82.88 168 LEU A N 1
ATOM 1313 C CA . LEU A 1 168 ? -13.305 7.871 23.754 1.00 82.88 168 LEU A CA 1
ATOM 1314 C C . LEU A 1 168 ? -13.905 7.600 22.366 1.00 82.88 168 LEU A C 1
ATOM 1316 O O . LEU A 1 168 ? -13.162 7.586 21.384 1.00 82.88 168 LEU A O 1
ATOM 1320 N N . GLN A 1 169 ? -15.220 7.395 22.270 1.00 83.81 169 GLN A N 1
ATOM 1321 C CA . GLN A 1 169 ? -15.888 7.105 20.998 1.00 83.81 169 GLN A CA 1
ATOM 1322 C C . GLN A 1 169 ? -15.698 8.239 19.984 1.00 83.81 169 GLN A C 1
ATOM 1324 O O . GLN A 1 169 ? -15.287 7.987 18.850 1.00 83.81 169 GLN A O 1
ATOM 1329 N N . GLU A 1 170 ? -15.946 9.483 20.400 1.00 86.12 170 GLU A N 1
ATOM 1330 C CA . GLU A 1 170 ? -15.761 10.665 19.552 1.00 86.12 170 GLU A CA 1
ATOM 1331 C C . GLU A 1 170 ? -14.310 10.770 19.063 1.00 86.12 170 GLU A C 1
ATOM 1333 O O . GLU A 1 170 ? -14.055 10.994 17.880 1.00 86.12 170 GLU A O 1
ATOM 1338 N N . ARG A 1 171 ? -13.335 10.511 19.942 1.00 87.12 171 ARG A N 1
ATOM 1339 C CA . ARG A 1 171 ? -11.908 10.525 19.585 1.00 87.12 171 ARG A CA 1
ATOM 1340 C C . ARG A 1 171 ? -11.533 9.425 18.595 1.00 87.12 171 ARG A C 1
ATOM 1342 O O . ARG A 1 171 ? -10.761 9.685 17.671 1.00 87.12 171 ARG A O 1
ATOM 1349 N N . LEU A 1 172 ? -12.061 8.213 18.770 1.00 89.88 172 LEU A N 1
ATOM 1350 C CA . LEU A 1 172 ? -11.831 7.100 17.846 1.00 89.88 172 LEU A CA 1
ATOM 1351 C C . LEU A 1 172 ? -12.436 7.393 16.471 1.00 89.88 172 LEU A C 1
ATOM 1353 O O . LEU A 1 172 ? -11.761 7.186 15.464 1.00 89.88 172 LEU A O 1
ATOM 1357 N N . MET A 1 173 ? -13.660 7.927 16.422 1.00 91.94 173 MET A N 1
ATOM 1358 C CA . MET A 1 173 ? -14.322 8.282 15.165 1.00 91.94 173 MET A CA 1
ATOM 1359 C C . MET A 1 173 ? -13.596 9.424 14.445 1.00 91.94 173 MET A C 1
ATOM 1361 O O . MET A 1 173 ? -13.329 9.327 13.249 1.00 91.94 173 MET A O 1
ATOM 1365 N N . ASN A 1 174 ? -13.180 10.462 15.175 1.00 91.88 174 ASN A N 1
ATOM 1366 C CA . ASN A 1 174 ? -12.395 11.560 14.610 1.00 91.88 174 ASN A CA 1
ATOM 1367 C C . ASN A 1 174 ? -11.053 11.068 14.049 1.00 91.88 174 ASN A C 1
ATOM 1369 O O . ASN A 1 174 ? -10.648 11.484 12.965 1.00 91.88 174 ASN A O 1
ATOM 1373 N N . SER A 1 175 ? -10.371 10.144 14.737 1.00 92.69 175 SER A N 1
ATOM 1374 C CA . SER A 1 175 ? -9.127 9.569 14.213 1.00 92.69 175 SER A CA 1
ATOM 1375 C C . SER A 1 175 ? -9.353 8.621 13.033 1.00 92.69 175 SER A C 1
ATOM 1377 O O . SER A 1 175 ? -8.529 8.586 12.114 1.00 92.69 175 SER A O 1
ATOM 1379 N N . ALA A 1 176 ? -10.466 7.882 13.021 1.00 94.00 176 ALA A N 1
ATOM 1380 C CA . ALA A 1 176 ? -10.871 7.068 11.881 1.00 94.00 176 ALA A CA 1
ATOM 1381 C C . ALA A 1 176 ? -11.082 7.945 10.640 1.00 94.00 176 ALA A C 1
ATOM 1383 O O . ALA A 1 176 ? -10.509 7.668 9.587 1.00 94.00 176 ALA A O 1
ATOM 1384 N N . PHE A 1 177 ? -11.821 9.047 10.790 1.00 95.25 177 PHE A N 1
ATOM 1385 C CA . PHE A 1 177 ? -12.045 10.017 9.723 1.00 95.25 177 PHE A CA 1
ATOM 1386 C C . PHE A 1 177 ? -10.741 10.682 9.265 1.00 95.25 177 PHE A C 1
ATOM 1388 O O . PHE A 1 177 ? -10.471 10.737 8.069 1.00 95.25 177 PHE A O 1
ATOM 1395 N N . ALA A 1 178 ? -9.873 11.096 10.194 1.00 95.06 178 ALA A N 1
ATOM 1396 C CA . ALA A 1 178 ? -8.562 11.648 9.854 1.00 95.06 178 ALA A CA 1
ATOM 1397 C C . ALA A 1 178 ? -7.700 10.653 9.056 1.00 95.06 178 ALA A C 1
ATOM 1399 O O . ALA A 1 178 ? -7.055 11.034 8.085 1.00 95.06 178 ALA A O 1
ATOM 1400 N N . SER A 1 179 ? -7.715 9.363 9.413 1.00 94.88 179 SER A N 1
ATOM 1401 C CA . SER A 1 179 ? -7.018 8.329 8.631 1.00 94.88 179 SER A CA 1
ATOM 1402 C C . SER A 1 179 ? -7.607 8.112 7.256 1.00 94.88 179 SER A C 1
ATOM 1404 O O . SER A 1 179 ? -6.851 7.909 6.313 1.00 94.88 179 SER A O 1
ATOM 1406 N N . LEU A 1 180 ? -8.932 8.167 7.134 1.00 96.19 180 LEU A N 1
ATOM 1407 C CA . LEU A 1 180 ? -9.596 8.076 5.843 1.00 96.19 180 LEU A CA 1
ATOM 1408 C C . LEU A 1 180 ? -9.183 9.245 4.942 1.00 96.19 180 LEU A C 1
ATOM 1410 O O . LEU A 1 180 ? -8.817 9.026 3.792 1.00 96.19 180 LEU A O 1
ATOM 1414 N N . LEU A 1 181 ? -9.164 10.469 5.482 1.00 96.56 181 LEU A N 1
ATOM 1415 C CA . LEU A 1 181 ? -8.690 11.648 4.758 1.00 96.56 181 LEU A CA 1
ATOM 1416 C C . LEU A 1 181 ? -7.233 11.493 4.319 1.00 96.56 181 LEU A C 1
ATOM 1418 O O . LEU A 1 181 ? -6.934 11.706 3.149 1.00 96.56 181 LEU A O 1
ATOM 1422 N N . ILE A 1 182 ? -6.337 11.066 5.216 1.00 95.75 182 ILE A N 1
ATOM 1423 C CA . ILE A 1 182 ? -4.928 10.818 4.873 1.00 95.75 182 ILE A CA 1
ATOM 1424 C C . ILE A 1 182 ? -4.821 9.768 3.760 1.00 95.75 182 ILE A C 1
ATOM 1426 O O . ILE A 1 182 ? -4.088 9.977 2.797 1.00 95.75 182 ILE A O 1
ATOM 1430 N N . ALA A 1 183 ? -5.581 8.673 3.841 1.00 95.25 183 ALA A N 1
ATOM 1431 C CA . ALA A 1 183 ? -5.581 7.631 2.818 1.00 95.25 183 ALA A CA 1
ATOM 1432 C C . ALA A 1 183 ? -6.013 8.161 1.440 1.00 95.25 183 ALA A C 1
ATOM 1434 O O . ALA A 1 183 ? -5.427 7.784 0.429 1.00 95.25 183 ALA A O 1
ATOM 1435 N N . CYS A 1 184 ? -6.999 9.060 1.399 1.00 94.31 184 CYS A N 1
ATOM 1436 C CA . CYS A 1 184 ? -7.444 9.717 0.169 1.00 94.31 184 CYS A CA 1
ATOM 1437 C C . CYS A 1 184 ? -6.455 10.778 -0.344 1.00 94.31 184 CYS A C 1
ATOM 1439 O O . CYS A 1 184 ? -6.400 11.021 -1.547 1.00 94.31 184 CYS A O 1
ATOM 1441 N N . LEU A 1 185 ? -5.671 11.402 0.540 1.00 95.25 185 LEU A N 1
ATOM 1442 C CA . LEU A 1 185 ? -4.676 12.417 0.179 1.00 95.25 185 LEU A CA 1
ATOM 1443 C C . LEU A 1 185 ? -3.363 11.814 -0.341 1.00 95.25 185 LEU A C 1
ATOM 1445 O O . LEU A 1 185 ? -2.715 12.424 -1.187 1.00 95.25 185 LEU A O 1
ATOM 1449 N N . ILE A 1 186 ? -2.969 10.622 0.122 1.00 94.62 186 ILE A N 1
ATOM 1450 C CA . ILE A 1 186 ? -1.714 9.963 -0.289 1.00 94.62 186 ILE A CA 1
ATOM 1451 C C . ILE A 1 186 ? -1.576 9.820 -1.820 1.00 94.62 186 ILE A C 1
ATOM 1453 O O . ILE A 1 186 ? -0.500 10.140 -2.330 1.00 94.62 186 ILE A O 1
ATOM 1457 N N . PRO A 1 187 ? -2.606 9.399 -2.582 1.00 91.88 187 PRO A N 1
ATOM 1458 C CA . PRO A 1 187 ? -2.527 9.352 -4.041 1.00 91.88 187 PRO A CA 1
ATOM 1459 C C . PRO A 1 187 ? -2.221 10.707 -4.680 1.00 91.88 187 PRO A C 1
ATOM 1461 O O . PRO A 1 187 ? -1.434 10.784 -5.616 1.00 91.88 187 PRO A O 1
ATOM 1464 N N . LEU A 1 188 ? -2.801 11.786 -4.150 1.00 92.12 188 LEU A N 1
ATOM 1465 C CA . LEU A 1 188 ? -2.596 13.137 -4.670 1.00 92.12 188 LEU A CA 1
ATOM 1466 C C . LEU A 1 188 ? -1.182 13.662 -4.383 1.00 92.12 188 LEU A C 1
ATOM 1468 O O . LEU A 1 188 ? -0.635 14.421 -5.175 1.00 92.12 188 LEU A O 1
ATOM 1472 N N . LEU A 1 189 ? -0.581 13.238 -3.270 1.00 92.56 189 LEU A N 1
ATOM 1473 C CA . LEU A 1 189 ? 0.807 13.554 -2.922 1.00 92.56 189 LEU A CA 1
ATOM 1474 C C . LEU A 1 189 ? 1.829 12.664 -3.647 1.00 92.56 189 LEU A C 1
ATOM 1476 O O . LEU A 1 189 ? 3.025 12.927 -3.573 1.00 92.56 189 LEU A O 1
ATOM 1480 N N . GLY A 1 190 ? 1.387 11.610 -4.337 1.00 90.75 190 GLY A N 1
ATOM 1481 C CA . GLY A 1 190 ? 2.269 10.693 -5.061 1.00 90.75 190 GLY A CA 1
ATOM 1482 C C . GLY A 1 190 ? 3.207 11.400 -6.042 1.00 90.75 190 GLY A C 1
ATOM 1483 O O . GLY A 1 190 ? 4.418 11.226 -5.913 1.00 90.75 190 GLY A O 1
ATOM 1484 N N . PRO A 1 191 ? 2.689 12.226 -6.973 1.00 93.25 191 PRO A N 1
ATOM 1485 C CA . PRO A 1 191 ? 3.508 12.948 -7.945 1.00 93.25 191 PRO A CA 1
ATOM 1486 C C . PRO A 1 191 ? 4.595 13.819 -7.313 1.00 93.25 191 PRO A C 1
ATOM 1488 O O . PRO A 1 191 ? 5.750 13.743 -7.715 1.00 93.25 191 PRO A O 1
ATOM 1491 N N . THR A 1 192 ? 4.261 14.591 -6.275 1.00 93.94 192 THR A N 1
ATOM 1492 C CA . THR A 1 192 ? 5.229 15.486 -5.622 1.00 93.94 192 THR A CA 1
ATOM 1493 C C . THR A 1 192 ? 6.312 14.706 -4.884 1.00 93.94 192 THR A C 1
ATOM 1495 O O . THR A 1 192 ? 7.484 15.068 -4.929 1.00 93.94 192 THR A O 1
ATOM 1498 N N . VAL A 1 193 ? 5.951 13.597 -4.233 1.00 92.62 193 VAL A N 1
ATOM 1499 C CA . VAL A 1 193 ? 6.927 12.704 -3.594 1.00 92.62 193 VAL A CA 1
ATOM 1500 C C . VAL A 1 193 ? 7.819 12.030 -4.640 1.00 92.62 193 VAL A C 1
ATOM 1502 O O . VAL A 1 193 ? 9.029 11.947 -4.434 1.00 92.62 193 VAL A O 1
ATOM 1505 N N . ALA A 1 194 ? 7.250 11.580 -5.761 1.00 93.31 194 ALA A N 1
ATOM 1506 C CA . ALA A 1 194 ? 8.003 10.979 -6.858 1.00 93.31 194 ALA A CA 1
ATOM 1507 C C . ALA A 1 194 ? 8.998 11.973 -7.472 1.00 93.31 194 ALA A C 1
ATOM 1509 O O . ALA A 1 194 ? 10.148 11.609 -7.698 1.00 93.31 194 ALA A O 1
ATOM 1510 N N . GLU A 1 195 ? 8.596 13.231 -7.658 1.00 93.81 195 GLU A N 1
ATOM 1511 C CA . GLU A 1 195 ? 9.463 14.303 -8.156 1.00 93.81 195 GLU A CA 1
ATOM 1512 C C . GLU A 1 195 ? 10.626 14.583 -7.198 1.00 93.81 195 GLU A C 1
ATOM 1514 O O . GLU A 1 195 ? 11.781 14.617 -7.617 1.00 93.81 195 GLU A O 1
ATOM 1519 N N . VAL A 1 196 ? 10.355 14.704 -5.892 1.00 94.00 196 VAL A N 1
ATOM 1520 C CA . VAL A 1 196 ? 11.409 14.893 -4.881 1.00 94.00 196 VAL A CA 1
ATOM 1521 C C . VAL A 1 196 ? 12.402 13.732 -4.908 1.00 94.00 196 VAL A C 1
ATOM 1523 O O . VAL A 1 196 ? 13.611 13.957 -4.851 1.00 94.00 196 VAL A O 1
ATOM 1526 N N . ILE A 1 197 ? 11.920 12.492 -5.013 1.00 91.25 197 ILE A N 1
ATOM 1527 C CA . ILE A 1 197 ? 12.796 11.321 -5.119 1.00 91.25 197 ILE A CA 1
ATOM 1528 C C . ILE A 1 197 ? 13.614 11.385 -6.411 1.00 91.25 197 ILE A C 1
ATOM 1530 O O . ILE A 1 197 ? 14.827 11.193 -6.369 1.00 91.25 197 ILE A O 1
ATOM 1534 N N . PHE A 1 198 ? 12.983 11.699 -7.541 1.00 92.50 198 PHE A N 1
ATOM 1535 C CA . PHE A 1 198 ? 13.660 11.805 -8.827 1.00 92.50 198 PHE A CA 1
ATOM 1536 C C . PHE A 1 198 ? 14.785 12.841 -8.789 1.00 92.50 198 PHE A C 1
ATOM 1538 O O . PHE A 1 198 ? 15.929 12.510 -9.076 1.00 92.50 198 PHE A O 1
ATOM 1545 N N . VAL A 1 199 ? 14.512 14.062 -8.328 1.00 92.19 199 VAL A N 1
ATOM 1546 C CA . VAL A 1 199 ? 15.506 15.148 -8.285 1.00 92.19 199 VAL A CA 1
ATOM 1547 C C . VAL A 1 199 ? 16.705 14.820 -7.388 1.00 92.19 199 VAL A C 1
ATOM 1549 O O . VAL A 1 199 ? 17.823 15.223 -7.696 1.00 92.19 199 VAL A O 1
ATOM 1552 N N . ASN A 1 200 ? 16.498 14.104 -6.278 1.00 90.38 200 ASN A N 1
ATOM 1553 C CA . ASN A 1 200 ? 17.564 13.840 -5.305 1.00 90.38 200 ASN A CA 1
ATOM 1554 C C . ASN A 1 200 ? 18.353 12.551 -5.572 1.00 90.38 200 ASN A C 1
ATOM 1556 O O . ASN A 1 200 ? 19.488 12.440 -5.113 1.00 90.38 200 ASN A O 1
ATOM 1560 N N . PHE A 1 201 ? 17.757 11.572 -6.258 1.00 87.81 201 PHE A N 1
ATOM 1561 C CA . PHE A 1 201 ? 18.342 10.237 -6.423 1.00 87.81 201 PHE A CA 1
ATOM 1562 C C . PHE A 1 201 ? 18.574 9.827 -7.882 1.00 87.81 201 PHE A C 1
ATOM 1564 O O . PHE A 1 201 ? 19.183 8.781 -8.105 1.00 87.81 201 PHE A O 1
ATOM 1571 N N . ALA A 1 202 ? 18.086 10.583 -8.874 1.00 87.81 202 ALA A N 1
ATOM 1572 C CA . ALA A 1 202 ? 18.356 10.277 -10.275 1.00 87.81 202 ALA A CA 1
ATOM 1573 C C . ALA A 1 202 ? 19.807 10.620 -10.628 1.00 87.81 202 ALA A C 1
ATOM 1575 O O . ALA A 1 202 ? 20.288 11.726 -10.382 1.00 87.81 202 ALA A O 1
ATOM 1576 N N . GLU A 1 203 ? 20.483 9.676 -11.270 1.00 84.19 203 GLU A N 1
ATOM 1577 C CA . GLU A 1 203 ? 21.805 9.874 -11.851 1.00 84.19 203 GLU A CA 1
ATOM 1578 C C . GLU A 1 203 ? 21.640 9.909 -13.370 1.00 84.19 203 GLU A C 1
ATOM 1580 O O . GLU A 1 203 ? 20.968 9.057 -13.950 1.00 84.19 203 GLU A O 1
ATOM 1585 N N . SER A 1 204 ? 22.201 10.925 -14.030 1.00 84.62 204 SER A N 1
ATOM 1586 C CA . SER A 1 204 ? 22.136 11.052 -15.498 1.00 84.62 204 SER A CA 1
ATOM 1587 C C . SER A 1 204 ? 20.706 11.040 -16.076 1.00 84.62 204 SER A C 1
ATOM 1589 O O . SER A 1 204 ? 20.501 10.586 -17.198 1.00 84.62 204 SER A O 1
ATOM 1591 N N . GLY A 1 205 ? 19.715 11.526 -15.317 1.00 83.06 205 GLY A N 1
ATOM 1592 C CA . GLY A 1 205 ? 18.307 11.559 -15.738 1.00 83.06 205 GLY A CA 1
ATOM 1593 C C . GLY A 1 205 ? 17.547 10.239 -15.559 1.00 83.06 205 GLY A C 1
ATOM 1594 O O . GLY A 1 205 ? 16.428 10.112 -16.050 1.00 83.06 205 GLY A O 1
ATOM 1595 N N . GLN A 1 206 ? 18.123 9.256 -14.857 1.00 85.75 206 GLN A N 1
ATOM 1596 C CA . GLN A 1 206 ? 17.484 7.966 -14.601 1.00 85.75 206 GLN A CA 1
ATOM 1597 C C . GLN A 1 206 ? 17.558 7.585 -13.120 1.00 85.75 206 GLN A C 1
ATOM 1599 O O . GLN A 1 206 ? 18.595 7.707 -12.469 1.00 85.75 206 GLN A O 1
ATOM 1604 N N . LEU A 1 207 ? 16.444 7.088 -12.580 1.00 89.00 207 LEU A N 1
ATOM 1605 C CA . LEU A 1 207 ? 16.413 6.482 -11.252 1.00 89.00 207 LEU A CA 1
ATOM 1606 C C . LEU A 1 207 ? 16.826 5.014 -11.326 1.00 89.00 207 LEU A C 1
ATOM 1608 O O . LEU A 1 207 ? 16.398 4.272 -12.212 1.00 89.00 207 LEU A O 1
ATOM 1612 N N . ALA A 1 208 ? 17.588 4.560 -10.330 1.00 88.50 208 ALA A N 1
ATOM 1613 C CA . ALA A 1 208 ? 17.854 3.138 -10.170 1.00 88.50 208 ALA A CA 1
ATOM 1614 C C . ALA A 1 208 ? 16.515 2.378 -10.010 1.00 88.50 208 ALA A C 1
ATOM 1616 O O . ALA A 1 208 ? 15.752 2.695 -9.090 1.00 88.50 208 ALA A O 1
ATOM 1617 N N . PRO A 1 209 ? 16.223 1.339 -10.819 1.00 89.19 209 PRO A N 1
ATOM 1618 C CA . PRO A 1 209 ? 14.905 0.692 -10.827 1.00 89.19 209 PRO A CA 1
ATOM 1619 C C . PRO A 1 209 ? 14.460 0.143 -9.468 1.00 89.19 209 PRO A C 1
ATOM 1621 O O . PRO A 1 209 ? 13.274 0.129 -9.141 1.00 89.19 209 PRO A O 1
ATOM 1624 N N . ILE A 1 210 ? 15.420 -0.275 -8.640 1.00 89.62 210 ILE A N 1
ATOM 1625 C CA . ILE A 1 210 ? 15.162 -0.734 -7.275 1.00 89.62 210 ILE A CA 1
ATOM 1626 C C . ILE A 1 210 ? 14.563 0.364 -6.384 1.00 89.62 210 ILE A C 1
ATOM 1628 O O . ILE A 1 210 ? 13.699 0.061 -5.561 1.00 89.62 210 ILE A O 1
ATOM 1632 N N . ILE A 1 211 ? 14.975 1.625 -6.555 1.00 89.81 211 ILE A N 1
ATOM 1633 C CA . ILE A 1 211 ? 14.432 2.769 -5.811 1.00 89.81 211 ILE A CA 1
ATOM 1634 C C . ILE A 1 211 ? 12.978 2.996 -6.231 1.00 89.81 211 ILE A C 1
ATOM 1636 O O . ILE A 1 211 ? 12.107 3.091 -5.366 1.00 89.81 211 ILE A O 1
ATOM 1640 N N . SER A 1 212 ? 12.693 2.977 -7.537 1.00 91.56 212 SER A N 1
ATOM 1641 C CA . SER A 1 212 ? 11.332 3.115 -8.072 1.00 91.56 212 SER A CA 1
ATOM 1642 C C . SER A 1 212 ? 10.404 2.001 -7.573 1.00 91.56 212 SER A C 1
ATOM 1644 O O . SER A 1 212 ? 9.287 2.278 -7.139 1.00 91.56 212 SER A O 1
ATOM 1646 N N . ILE A 1 213 ? 10.878 0.750 -7.525 1.00 92.50 213 ILE A N 1
ATOM 1647 C CA . ILE A 1 213 ? 10.118 -0.390 -6.982 1.00 92.50 213 ILE A CA 1
ATOM 1648 C C . ILE A 1 213 ? 9.757 -0.171 -5.507 1.00 92.50 213 ILE A C 1
ATOM 1650 O O . ILE A 1 213 ? 8.604 -0.375 -5.120 1.00 92.50 213 ILE A O 1
ATOM 1654 N N . TRP A 1 214 ? 10.710 0.269 -4.680 1.00 91.75 214 TRP A N 1
ATOM 1655 C CA . TRP A 1 214 ? 10.434 0.585 -3.275 1.00 91.75 214 TRP A CA 1
ATOM 1656 C C . TRP A 1 214 ? 9.483 1.769 -3.120 1.00 91.75 214 TRP A C 1
ATOM 1658 O O . TRP A 1 214 ? 8.599 1.717 -2.266 1.00 91.75 214 TRP A O 1
ATOM 1668 N N . CYS A 1 215 ? 9.626 2.801 -3.953 1.00 92.50 215 CYS A N 1
ATOM 1669 C CA . CYS A 1 215 ? 8.731 3.953 -3.968 1.00 92.50 215 CYS A CA 1
ATOM 1670 C C . CYS A 1 215 ? 7.284 3.522 -4.246 1.00 92.50 215 CYS A C 1
ATOM 1672 O O . CYS A 1 215 ? 6.392 3.804 -3.447 1.00 92.50 215 CYS A O 1
ATOM 1674 N N . ILE A 1 216 ? 7.060 2.753 -5.318 1.00 94.44 216 ILE A N 1
ATOM 1675 C CA . ILE A 1 216 ? 5.737 2.240 -5.704 1.00 94.44 216 ILE A CA 1
ATOM 1676 C C . ILE A 1 216 ? 5.144 1.352 -4.597 1.00 94.44 216 ILE A C 1
ATOM 1678 O O . ILE A 1 216 ? 3.962 1.482 -4.254 1.00 94.44 216 ILE A O 1
ATOM 1682 N N . ALA A 1 217 ? 5.959 0.466 -4.015 1.00 94.25 217 ALA A N 1
ATOM 1683 C CA . ALA A 1 217 ? 5.534 -0.437 -2.951 1.00 94.25 217 ALA A CA 1
ATOM 1684 C C . ALA A 1 217 ? 5.121 0.322 -1.682 1.00 94.25 217 ALA A C 1
ATOM 1686 O O . ALA A 1 217 ? 4.032 0.088 -1.157 1.00 94.25 217 ALA A O 1
ATOM 1687 N N . PHE A 1 218 ? 5.958 1.247 -1.197 1.00 93.06 218 PHE A N 1
ATOM 1688 C CA . PHE A 1 218 ? 5.666 2.012 0.015 1.00 93.06 218 PHE A CA 1
ATOM 1689 C C . PHE A 1 218 ? 4.494 2.964 -0.171 1.00 93.06 218 PHE A C 1
ATOM 1691 O O . PHE A 1 218 ? 3.626 3.018 0.698 1.00 93.06 218 PHE A O 1
ATOM 1698 N N . TRP A 1 219 ? 4.426 3.666 -1.300 1.00 94.88 219 TRP A N 1
ATOM 1699 C CA . TRP A 1 219 ? 3.331 4.586 -1.594 1.00 94.88 219 TRP A CA 1
ATOM 1700 C C . TRP A 1 219 ? 1.969 3.875 -1.564 1.00 94.88 219 TRP A C 1
ATOM 1702 O O . TRP A 1 219 ? 1.070 4.285 -0.824 1.00 94.88 219 TRP A O 1
ATOM 1712 N N . SER A 1 220 ? 1.862 2.730 -2.246 1.00 95.06 220 SER A N 1
ATOM 1713 C CA . SER A 1 220 ? 0.649 1.896 -2.241 1.00 95.06 220 SER A CA 1
ATOM 1714 C C . SER A 1 220 ? 0.366 1.289 -0.859 1.00 95.06 220 SER A C 1
ATOM 1716 O O . SER A 1 220 ? -0.781 1.200 -0.415 1.00 95.06 220 SER A O 1
ATOM 1718 N N . PHE A 1 221 ? 1.414 0.876 -0.138 1.00 95.31 221 PHE A N 1
ATOM 1719 C CA . PHE A 1 221 ? 1.281 0.281 1.189 1.00 95.31 221 PHE A CA 1
ATOM 1720 C C . PHE A 1 221 ? 0.727 1.276 2.208 1.00 95.31 221 PHE A C 1
ATOM 1722 O O . PHE A 1 221 ? -0.202 0.936 2.943 1.00 95.31 221 PHE A O 1
ATOM 1729 N N . PHE A 1 222 ? 1.256 2.503 2.247 1.00 94.19 222 PHE A N 1
ATOM 1730 C CA . PHE A 1 222 ? 0.791 3.528 3.179 1.00 94.19 222 PHE A CA 1
ATOM 1731 C C . PHE A 1 222 ? -0.681 3.854 2.951 1.00 94.19 222 PHE A C 1
ATOM 1733 O O . PHE A 1 222 ? -1.453 3.841 3.912 1.00 94.19 222 PHE A O 1
ATOM 1740 N N . GLN A 1 223 ? -1.093 4.045 1.696 1.00 94.81 223 GLN A N 1
ATOM 1741 C CA . GLN A 1 223 ? -2.499 4.247 1.353 1.00 94.81 223 GLN A CA 1
ATOM 1742 C C . GLN A 1 223 ? -3.377 3.118 1.921 1.00 94.81 223 GLN A C 1
ATOM 1744 O O . GLN A 1 223 ? -4.331 3.379 2.660 1.00 94.81 223 GLN A O 1
ATOM 1749 N N . GLY A 1 224 ? -3.014 1.858 1.658 1.00 95.00 224 GLY A N 1
ATOM 1750 C CA . GLY A 1 224 ? -3.751 0.696 2.157 1.00 95.00 224 GLY A CA 1
ATOM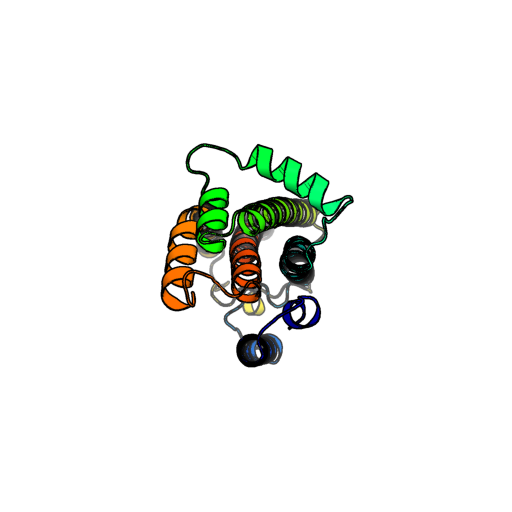 1751 C C . GLY A 1 224 ? -3.820 0.617 3.682 1.00 95.00 224 GLY A C 1
ATOM 1752 O O . GLY A 1 224 ? -4.878 0.348 4.255 1.00 95.00 224 GLY A O 1
ATOM 1753 N N . VAL A 1 225 ? -2.708 0.888 4.367 1.00 94.00 225 VAL A N 1
ATOM 1754 C CA . VAL A 1 225 ? -2.637 0.846 5.831 1.00 94.00 225 VAL A CA 1
ATOM 1755 C C . VAL A 1 225 ? -3.540 1.892 6.478 1.00 94.00 225 VAL A C 1
ATOM 1757 O O . VAL A 1 225 ? -4.214 1.561 7.459 1.00 94.00 225 VAL A O 1
ATOM 1760 N N . PHE A 1 226 ? -3.596 3.115 5.943 1.00 95.00 226 PHE A N 1
ATOM 1761 C CA . PHE A 1 226 ? -4.470 4.163 6.474 1.00 95.00 226 PHE A CA 1
ATOM 1762 C C . PHE A 1 226 ? -5.956 3.854 6.245 1.00 95.00 226 PHE A C 1
ATOM 1764 O O . PHE A 1 226 ? -6.748 4.042 7.170 1.00 95.00 226 PHE A O 1
ATOM 1771 N N . PHE A 1 227 ? -6.334 3.274 5.097 1.00 95.69 227 PHE A N 1
ATOM 1772 C CA . PHE A 1 227 ? -7.703 2.782 4.883 1.00 95.69 227 PHE A CA 1
ATOM 1773 C C . PHE A 1 227 ? -8.087 1.694 5.890 1.00 95.69 227 PHE A C 1
ATOM 1775 O O . PHE A 1 227 ? -9.125 1.784 6.548 1.00 95.69 227 PHE A O 1
ATOM 1782 N N . MET A 1 228 ? -7.233 0.680 6.065 1.00 93.56 228 MET A N 1
ATOM 1783 C CA . MET A 1 228 ? -7.504 -0.387 7.031 1.00 93.56 228 MET A CA 1
ATOM 1784 C C . MET A 1 228 ? -7.524 0.150 8.473 1.00 93.56 228 MET A C 1
ATOM 1786 O O . MET A 1 228 ? -8.335 -0.295 9.283 1.00 93.56 228 MET A O 1
ATOM 1790 N N . ARG A 1 229 ? -6.666 1.126 8.814 1.00 92.88 229 ARG A N 1
ATOM 1791 C CA . ARG A 1 229 ? -6.683 1.804 10.125 1.00 92.88 229 ARG A CA 1
ATOM 1792 C C . ARG A 1 229 ? -8.013 2.522 10.356 1.00 92.88 229 ARG A C 1
ATOM 1794 O O . ARG A 1 229 ? -8.605 2.350 11.419 1.00 92.88 229 ARG A O 1
ATOM 1801 N N . ALA A 1 230 ? -8.492 3.281 9.371 1.00 94.25 230 ALA A N 1
ATOM 1802 C CA . ALA A 1 230 ? -9.773 3.979 9.446 1.00 94.25 230 ALA A CA 1
ATOM 1803 C C . ALA A 1 230 ? -10.931 3.003 9.708 1.00 94.25 230 ALA A C 1
ATOM 1805 O O . ALA A 1 230 ? -11.704 3.199 10.645 1.00 94.25 230 ALA A O 1
ATOM 1806 N N . ALA A 1 231 ? -10.997 1.905 8.947 1.00 92.44 231 ALA A N 1
ATOM 1807 C CA . ALA A 1 231 ? -12.023 0.877 9.116 1.00 92.44 231 ALA A CA 1
ATOM 1808 C C . ALA A 1 231 ? -11.967 0.201 10.500 1.00 92.44 231 ALA A C 1
ATOM 1810 O O . ALA A 1 231 ? -13.003 0.009 11.141 1.00 92.44 231 ALA A O 1
ATOM 1811 N N . ALA A 1 232 ? -10.765 -0.124 10.989 1.00 90.44 232 ALA A N 1
ATOM 1812 C CA . ALA A 1 232 ? -10.580 -0.741 12.301 1.00 90.44 232 ALA A CA 1
ATOM 1813 C C . ALA A 1 232 ? -11.037 0.182 13.443 1.00 90.44 232 ALA A C 1
ATOM 1815 O O . ALA A 1 232 ? -11.793 -0.248 14.314 1.00 90.44 232 ALA A O 1
ATOM 1816 N N . LEU A 1 233 ? -10.628 1.456 13.423 1.00 90.44 233 LEU A N 1
ATOM 1817 C CA . LEU A 1 233 ? -11.007 2.435 14.446 1.00 90.44 233 LEU A CA 1
ATOM 1818 C C . LEU A 1 233 ? -12.513 2.715 14.446 1.00 90.44 233 LEU A C 1
ATOM 1820 O O . LEU A 1 233 ? -13.128 2.720 15.513 1.00 90.44 233 LEU A O 1
ATOM 1824 N N . ALA A 1 234 ? -13.120 2.879 13.266 1.00 90.88 234 ALA A N 1
ATOM 1825 C CA . ALA A 1 234 ? -14.562 3.083 13.141 1.00 90.88 234 ALA A CA 1
ATOM 1826 C C . ALA A 1 234 ? -15.348 1.891 13.706 1.00 90.88 234 ALA A C 1
ATOM 1828 O O . ALA A 1 234 ? -16.292 2.073 14.475 1.00 90.88 234 ALA A O 1
ATOM 1829 N N . LYS A 1 235 ? -14.926 0.657 13.399 1.00 88.31 235 LYS A N 1
ATOM 1830 C CA . LYS A 1 235 ? -15.570 -0.544 13.940 1.00 88.31 235 LYS A CA 1
ATOM 1831 C C . LYS A 1 235 ? -15.455 -0.636 15.460 1.00 88.31 235 LYS A C 1
ATOM 1833 O O . LYS A 1 235 ? -16.427 -1.014 16.110 1.00 88.31 235 LYS A O 1
ATOM 1838 N N . ILE A 1 236 ? -14.293 -0.309 16.027 1.00 86.88 236 ILE A N 1
ATOM 1839 C CA . ILE A 1 236 ? -14.096 -0.302 17.484 1.00 86.88 236 ILE A CA 1
ATOM 1840 C C . ILE A 1 236 ? -15.027 0.719 18.134 1.00 86.88 236 ILE A C 1
ATOM 1842 O O . ILE A 1 236 ? -15.697 0.382 19.106 1.00 86.88 236 ILE A O 1
ATOM 1846 N N . ALA A 1 237 ? -15.118 1.928 17.573 1.00 86.81 237 ALA A N 1
ATOM 1847 C CA . ALA A 1 237 ? -16.009 2.970 18.075 1.00 86.81 237 ALA A CA 1
ATOM 1848 C C . ALA A 1 237 ? -17.481 2.515 18.094 1.00 86.81 237 ALA A C 1
ATOM 1850 O O . ALA A 1 237 ? -18.164 2.716 19.093 1.00 86.81 237 ALA A O 1
ATOM 1851 N N . ILE A 1 238 ? -17.942 1.847 17.029 1.00 84.38 238 ILE A N 1
ATOM 1852 C CA . ILE A 1 238 ? -19.318 1.328 16.917 1.00 84.38 238 ILE A CA 1
ATOM 1853 C C . ILE A 1 238 ? -19.563 0.156 17.879 1.00 84.38 238 ILE A C 1
ATOM 1855 O O . ILE A 1 238 ? -20.581 0.101 18.554 1.00 84.38 238 ILE A O 1
ATOM 1859 N N . ASN A 1 239 ? -18.635 -0.795 17.986 1.00 79.19 239 ASN A N 1
ATOM 1860 C CA . ASN A 1 239 ? -18.824 -1.951 18.870 1.00 79.19 239 ASN A CA 1
ATOM 1861 C C . ASN A 1 239 ? -18.795 -1.574 20.367 1.00 79.19 239 ASN A C 1
ATOM 1863 O O . ASN A 1 239 ? -19.286 -2.341 21.195 1.00 79.19 239 ASN A O 1
ATOM 1867 N N . HIS A 1 240 ? -18.189 -0.440 20.734 1.00 69.44 240 HIS A N 1
ATOM 1868 C CA . HIS A 1 240 ? -18.190 0.046 22.115 1.00 69.44 240 HIS A CA 1
ATOM 1869 C C . HIS A 1 240 ? -19.512 0.708 22.526 1.00 69.44 240 HIS A C 1
ATOM 1871 O O . HIS A 1 240 ? -19.864 0.584 23.697 1.00 69.44 240 HIS A O 1
ATOM 1877 N N . SER A 1 241 ? -20.259 1.336 21.606 1.00 56.78 241 SER A N 1
ATOM 1878 C CA . SER A 1 241 ? -21.573 1.917 21.934 1.00 56.78 241 SER A CA 1
ATOM 1879 C C . SER A 1 241 ? -22.597 0.845 22.313 1.00 56.78 241 SER A C 1
ATOM 1881 O O . SER A 1 241 ? -23.384 1.031 23.229 1.00 56.78 241 SER A O 1
ATOM 1883 N N . ASP A 1 242 ? -22.524 -0.320 21.669 1.00 52.56 242 ASP A N 1
ATOM 1884 C CA . ASP A 1 242 ? -23.469 -1.427 21.875 1.00 52.56 242 ASP A CA 1
ATOM 1885 C C . ASP A 1 242 ? -23.290 -2.129 23.240 1.00 52.56 242 ASP A C 1
ATOM 1887 O O . ASP A 1 242 ? -24.204 -2.746 23.779 1.00 52.56 242 ASP A O 1
ATOM 1891 N N . LYS A 1 243 ? -22.091 -2.035 23.839 1.00 53.03 243 LYS A N 1
ATOM 1892 C CA . LYS A 1 243 ? -21.784 -2.641 25.148 1.00 53.03 243 LYS A CA 1
ATOM 1893 C C . LYS A 1 243 ? -22.006 -1.701 26.332 1.00 53.03 243 LYS A C 1
ATOM 1895 O O . LYS A 1 243 ? -22.140 -2.199 27.447 1.00 53.03 243 LYS A O 1
ATOM 1900 N N . SER A 1 244 ? -22.032 -0.380 26.134 1.00 45.41 244 SER A N 1
ATOM 1901 C CA . SER A 1 244 ? -22.320 0.569 27.220 1.00 45.41 244 SER A CA 1
ATOM 1902 C C . SER A 1 244 ? -23.797 0.604 27.612 1.00 45.41 244 SER A C 1
ATOM 1904 O O . SER A 1 244 ? -24.088 0.894 28.768 1.00 45.41 244 SER A O 1
ATOM 1906 N N . ASP A 1 245 ? -24.701 0.228 26.705 1.00 36.16 245 ASP A N 1
ATOM 1907 C CA . ASP A 1 245 ? -26.147 0.210 26.971 1.00 36.16 245 ASP A CA 1
ATOM 1908 C C . ASP A 1 245 ? -26.605 -1.062 27.717 1.00 36.16 245 ASP A C 1
ATOM 1910 O O . ASP A 1 245 ? -27.723 -1.131 28.219 1.00 36.16 245 ASP A O 1
ATOM 1914 N N . LEU A 1 246 ? -25.723 -2.063 27.855 1.00 36.34 246 LEU A N 1
ATOM 1915 C CA . LEU A 1 246 ? -25.994 -3.334 28.545 1.00 36.34 246 LEU A CA 1
ATOM 1916 C C . LEU A 1 246 ? -25.484 -3.384 29.997 1.00 36.34 246 LEU A C 1
ATOM 1918 O O . LEU A 1 246 ? -25.648 -4.402 30.661 1.00 36.34 246 LEU A O 1
ATOM 1922 N N . VAL A 1 247 ? -24.860 -2.313 30.502 1.00 36.44 247 VAL A N 1
ATOM 1923 C CA . VAL A 1 247 ? -24.399 -2.221 31.908 1.00 36.44 247 VAL A CA 1
ATOM 1924 C C . VAL A 1 247 ? -25.386 -1.423 32.781 1.00 36.44 247 VAL A C 1
ATOM 1926 O O . VAL A 1 247 ? -25.191 -1.289 33.985 1.00 36.44 247 VAL A O 1
ATOM 1929 N N . THR A 1 248 ? -26.487 -0.937 32.201 1.00 33.62 248 THR A N 1
ATOM 1930 C CA . THR A 1 248 ? -27.558 -0.205 32.904 1.00 33.62 248 THR A CA 1
ATOM 1931 C C . THR A 1 248 ? -28.923 -0.901 32.847 1.00 33.62 248 THR A C 1
ATOM 1933 O O . THR A 1 248 ? -29.946 -0.217 32.860 1.00 33.62 248 THR A O 1
ATOM 1936 N N . ALA A 1 249 ? -28.959 -2.235 32.793 1.00 32.28 249 ALA A N 1
ATOM 1937 C CA . ALA A 1 249 ? -30.185 -3.024 32.953 1.00 32.28 249 ALA A CA 1
ATOM 1938 C C . ALA A 1 249 ? -30.019 -4.079 34.051 1.00 32.28 249 ALA A C 1
ATOM 1940 O O . ALA A 1 249 ? -28.973 -4.767 34.045 1.00 32.28 249 ALA A O 1
#